Protein AF-A0A2E2TUM2-F1 (afdb_monomer)

Radius of gyration: 19.86 Å; Cα contacts (8 Å, |Δi|>4): 341; chains: 1; bounding box: 44×34×64 Å

pLDDT: mean 86.2, std 12.27, range [40.75, 98.19]

Sequence (201 aa):
MATELEILGREDEGYPVAASLDDIEGALERAMLHLRGVHRIRELAFGIDPGPRPGVAWMGDGVLLGMAQLEHIEGVVDHIRTIEQAIEHKVSKVRIGNGAPLLRDHIINDCIAANFWMEEVNEAKTSKGLLRHNHVVSAVRIAMLRGRRVWEQRSITPTEGQLKEIQRRSRTISNGRKTISAELALAVARGELLIEEALSE

Foldseek 3Di:
DPDPVVCPPVVVVADDFDDDPVQNVLSVLVVQCRVVVNPEFAEKFWFWEQDQFIKIWIDGPLHTSDIDTHNHLVCPQVVVVSNVVSHHYNYYAYFYEPPPVLRRLVSLQVCLVVVHFYFYDYCVVPPPDDDPPDNNVNRSVRRNDGGHTDNDRDDQDDDPVQLVVLQVVLCVVVVNPDGADSVLSVCCSRVVDPSVRSNVD

Structure (mmCIF, N/CA/C/O backbone):
data_AF-A0A2E2TUM2-F1
#
_entry.id   AF-A0A2E2TUM2-F1
#
loop_
_atom_site.group_PDB
_atom_site.id
_atom_site.type_symbol
_atom_site.label_atom_id
_atom_site.label_alt_id
_atom_site.label_comp_id
_atom_site.label_asym_id
_atom_site.label_entity_id
_atom_site.label_seq_id
_atom_site.pdbx_PDB_ins_code
_atom_site.Cartn_x
_atom_site.Cartn_y
_atom_site.Cartn_z
_atom_site.occupancy
_atom_site.B_iso_or_equiv
_atom_site.auth_seq_id
_atom_site.auth_comp_id
_atom_site.auth_asym_id
_atom_site.auth_atom_id
_atom_site.pdbx_PDB_model_num
ATOM 1 N N . MET A 1 1 ? 2.642 -11.286 -24.787 1.00 53.06 1 MET A N 1
ATOM 2 C CA . MET A 1 1 ? 3.690 -10.975 -25.786 1.00 53.06 1 MET A CA 1
ATOM 3 C C . MET A 1 1 ? 2.999 -10.871 -27.130 1.00 53.06 1 MET A C 1
ATOM 5 O O . MET A 1 1 ? 2.206 -11.758 -27.417 1.00 53.06 1 MET A O 1
ATOM 9 N N . ALA A 1 2 ? 3.225 -9.797 -27.891 1.00 57.16 2 ALA A N 1
ATOM 10 C CA . ALA A 1 2 ? 2.749 -9.731 -29.270 1.00 57.16 2 ALA A CA 1
ATOM 11 C C . ALA A 1 2 ? 3.413 -10.880 -30.033 1.00 57.16 2 ALA A C 1
ATOM 13 O O . ALA A 1 2 ? 4.568 -11.223 -29.758 1.00 57.16 2 ALA A O 1
ATOM 14 N N . THR A 1 3 ? 2.653 -11.548 -30.887 1.00 57.31 3 THR A N 1
ATOM 15 C CA . THR A 1 3 ? 3.173 -12.707 -31.607 1.00 57.31 3 THR A CA 1
ATOM 16 C C . THR A 1 3 ? 4.217 -12.248 -32.619 1.00 57.31 3 THR A C 1
ATOM 18 O O . THR A 1 3 ? 4.122 -11.162 -33.181 1.00 57.31 3 THR A O 1
ATOM 21 N N . GLU A 1 4 ? 5.235 -13.072 -32.860 1.00 56.09 4 GLU A N 1
ATOM 22 C CA . GLU A 1 4 ? 6.328 -12.763 -33.797 1.00 56.09 4 GLU A CA 1
ATOM 23 C C . GLU A 1 4 ? 5.795 -12.437 -35.212 1.00 56.09 4 GLU A C 1
ATOM 25 O O . GLU A 1 4 ? 6.352 -11.613 -35.931 1.00 56.09 4 GLU A O 1
ATOM 30 N N . LEU A 1 5 ? 4.635 -13.010 -35.554 1.00 65.50 5 LEU A N 1
ATOM 31 C CA . LEU A 1 5 ? 3.852 -12.730 -36.759 1.00 65.50 5 LEU A CA 1
ATOM 32 C C . LEU A 1 5 ? 3.289 -11.302 -36.835 1.00 65.50 5 LEU A C 1
ATOM 34 O O . LEU A 1 5 ? 3.179 -10.764 -37.930 1.00 65.50 5 LEU A O 1
ATOM 38 N N . GLU A 1 6 ? 2.918 -10.689 -35.710 1.00 68.44 6 GLU A N 1
ATOM 39 C CA . GLU A 1 6 ? 2.320 -9.342 -35.673 1.00 68.44 6 GLU A CA 1
ATOM 40 C C . GLU A 1 6 ? 3.358 -8.222 -35.831 1.00 68.44 6 GLU A C 1
ATOM 42 O O . GLU A 1 6 ? 2.997 -7.084 -36.131 1.00 68.44 6 GLU A O 1
ATOM 47 N N . ILE A 1 7 ? 4.638 -8.540 -35.622 1.00 73.25 7 ILE A N 1
ATOM 48 C CA . ILE A 1 7 ? 5.752 -7.580 -35.605 1.00 73.25 7 ILE A CA 1
ATOM 49 C C . ILE A 1 7 ? 6.572 -7.654 -36.904 1.00 73.25 7 ILE A C 1
ATOM 51 O O . ILE A 1 7 ? 7.260 -6.699 -37.264 1.00 73.25 7 ILE A O 1
ATOM 55 N N . LEU A 1 8 ? 6.483 -8.775 -37.623 1.00 71.31 8 LEU A N 1
ATOM 56 C CA . LEU A 1 8 ? 7.285 -9.054 -38.811 1.00 71.31 8 LEU A CA 1
ATOM 57 C C . LEU A 1 8 ? 7.122 -7.963 -39.887 1.00 71.31 8 LEU A C 1
ATOM 59 O O . LEU A 1 8 ? 6.006 -7.682 -40.330 1.00 71.31 8 LEU A O 1
ATOM 63 N N . GLY A 1 9 ? 8.232 -7.358 -40.324 1.00 76.50 9 GLY A N 1
ATOM 64 C CA . GLY A 1 9 ? 8.233 -6.301 -41.344 1.00 76.50 9 GLY A CA 1
ATOM 65 C C . GLY A 1 9 ? 7.796 -4.916 -40.851 1.00 76.50 9 GLY A C 1
ATOM 66 O O . GLY A 1 9 ? 7.619 -4.010 -41.665 1.00 76.50 9 GLY A O 1
ATOM 67 N N . ARG A 1 10 ? 7.623 -4.744 -39.536 1.00 76.50 10 ARG A N 1
ATOM 68 C CA . ARG A 1 10 ? 7.386 -3.453 -38.867 1.00 76.50 10 ARG A CA 1
ATOM 69 C C . ARG A 1 10 ? 8.500 -3.107 -37.883 1.00 76.50 10 ARG A C 1
ATOM 71 O O . ARG A 1 10 ? 8.287 -2.320 -36.963 1.00 76.50 10 ARG A O 1
ATOM 78 N N . GLU A 1 11 ? 9.686 -3.693 -38.057 1.00 73.88 11 GLU A N 1
ATOM 79 C CA . GLU A 1 11 ? 10.805 -3.507 -37.123 1.00 73.88 11 GLU A CA 1
ATOM 80 C C . GLU A 1 11 ? 11.233 -2.032 -37.007 1.00 73.88 11 GLU A C 1
ATOM 82 O O . GLU A 1 11 ? 11.684 -1.596 -35.947 1.00 73.88 11 GLU A O 1
ATOM 87 N N . ASP A 1 12 ? 11.023 -1.252 -38.069 1.00 75.38 12 ASP A N 1
ATOM 88 C CA . ASP A 1 12 ? 11.386 0.165 -38.149 1.00 75.38 12 ASP A CA 1
ATOM 89 C C . ASP A 1 12 ? 10.313 1.112 -37.570 1.00 75.38 12 ASP A C 1
ATOM 91 O O . ASP A 1 12 ? 10.563 2.308 -37.413 1.00 75.38 12 ASP A O 1
ATOM 95 N N . GLU A 1 13 ? 9.111 0.611 -37.248 1.00 78.69 13 GLU A N 1
ATOM 96 C CA . GLU A 1 13 ? 7.989 1.432 -36.757 1.00 78.69 13 GLU A CA 1
ATOM 97 C C . GLU A 1 13 ? 8.078 1.737 -35.250 1.00 78.69 13 GLU A C 1
ATOM 99 O O . GLU A 1 13 ? 7.386 2.627 -34.749 1.00 78.69 13 GLU A O 1
ATOM 104 N N . GLY A 1 14 ? 8.945 1.030 -34.519 1.00 72.62 14 GLY A N 1
ATOM 105 C CA . GLY A 1 14 ? 9.180 1.231 -33.091 1.00 72.62 14 GLY A CA 1
ATOM 106 C C . GLY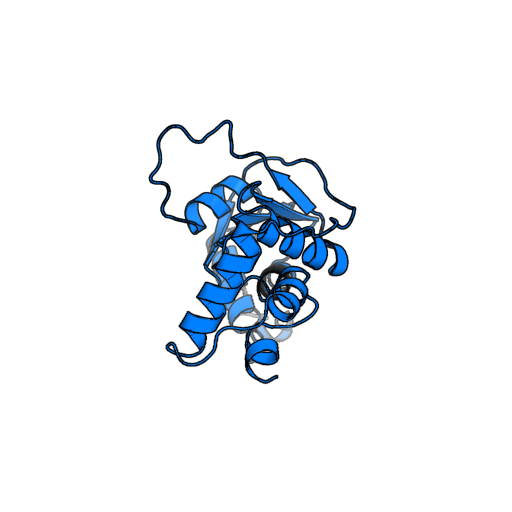 A 1 14 ? 9.136 -0.068 -32.293 1.00 72.62 14 GLY A C 1
ATOM 107 O O . GLY A 1 14 ? 9.345 -1.155 -32.822 1.00 72.62 14 GLY A O 1
ATOM 108 N N . TYR A 1 15 ? 8.886 0.039 -30.984 1.00 75.00 15 TYR A N 1
ATOM 109 C CA . TYR A 1 15 ? 8.814 -1.136 -30.120 1.00 75.00 15 TYR A CA 1
ATOM 110 C C . TYR A 1 15 ? 7.361 -1.603 -29.939 1.00 75.00 15 TYR A C 1
ATOM 112 O O . TYR A 1 15 ? 6.534 -0.824 -29.456 1.00 75.00 15 TYR A O 1
ATOM 120 N N . PRO A 1 16 ? 7.030 -2.860 -30.275 1.00 77.00 16 PRO A N 1
ATOM 121 C CA . PRO A 1 16 ? 5.672 -3.372 -30.165 1.00 77.00 16 PRO A CA 1
ATOM 122 C C . PRO A 1 16 ? 5.271 -3.588 -28.704 1.00 77.00 16 PRO A C 1
ATOM 124 O O . PRO A 1 16 ? 5.989 -4.208 -27.918 1.00 77.00 16 PRO A O 1
ATOM 127 N N . VAL A 1 17 ? 4.077 -3.121 -28.348 1.00 81.88 17 VAL A N 1
ATOM 128 C CA . VAL A 1 17 ? 3.505 -3.288 -27.010 1.00 81.88 17 VAL A CA 1
ATOM 129 C C . VAL A 1 17 ? 2.298 -4.203 -27.112 1.00 81.88 17 VAL A C 1
ATOM 131 O O . VAL A 1 17 ? 1.286 -3.854 -27.713 1.00 81.88 17 VAL A O 1
ATOM 134 N N . ALA A 1 18 ? 2.405 -5.392 -26.520 1.00 78.19 18 ALA A N 1
ATOM 135 C CA . ALA A 1 18 ? 1.282 -6.317 -26.441 1.00 78.19 18 ALA A CA 1
ATOM 136 C C . ALA A 1 18 ? 0.159 -5.704 -25.594 1.00 78.19 18 ALA A C 1
ATOM 138 O O . ALA A 1 18 ? 0.427 -5.236 -24.484 1.00 78.19 18 ALA A O 1
ATOM 139 N N . ALA A 1 19 ? -1.075 -5.756 -26.086 1.00 82.25 19 ALA A N 1
ATOM 140 C CA . ALA A 1 19 ? -2.256 -5.279 -25.379 1.00 82.25 19 ALA A CA 1
ATOM 141 C C . ALA A 1 19 ? -3.423 -6.251 -25.579 1.00 82.25 19 ALA A C 1
ATOM 143 O O . ALA A 1 19 ? -3.547 -6.879 -26.629 1.00 82.25 19 ALA A O 1
ATOM 144 N N . SER A 1 20 ? -4.284 -6.357 -24.573 1.00 82.00 20 SER A N 1
ATOM 145 C CA . SER A 1 20 ? -5.570 -7.052 -24.660 1.00 82.00 20 SER A CA 1
ATOM 146 C C . SER A 1 20 ? -6.627 -6.224 -23.933 1.00 82.00 20 SER A C 1
ATOM 148 O O . SER A 1 20 ? -6.270 -5.328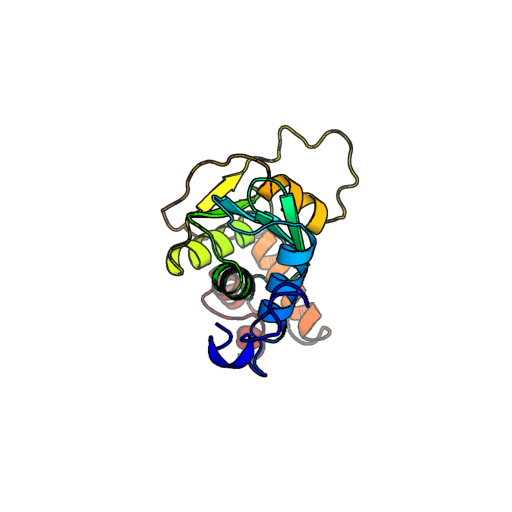 -23.167 1.00 82.00 20 SER A O 1
ATOM 150 N N . LEU A 1 21 ? -7.913 -6.505 -24.162 1.00 83.94 21 LEU A N 1
ATOM 151 C CA . LEU A 1 21 ? -8.996 -5.791 -23.471 1.00 83.94 21 LEU A CA 1
ATOM 152 C C . LEU A 1 21 ? -8.918 -5.943 -21.944 1.00 83.94 21 LEU A C 1
ATOM 154 O O . LEU A 1 21 ? -9.306 -5.023 -21.232 1.00 83.94 21 LEU A O 1
ATOM 158 N N . ASP A 1 22 ? -8.351 -7.049 -21.463 1.00 81.44 22 ASP A N 1
ATOM 159 C CA . ASP A 1 22 ? -8.218 -7.353 -20.036 1.00 81.44 22 ASP A CA 1
ATOM 160 C C . ASP A 1 22 ? -6.902 -6.824 -19.420 1.00 81.44 22 ASP A C 1
ATOM 162 O O . ASP A 1 22 ? -6.702 -6.935 -18.216 1.00 81.44 22 ASP A O 1
ATOM 166 N N . ASP A 1 23 ? -5.996 -6.244 -20.221 1.00 79.88 23 ASP A N 1
ATOM 167 C CA . ASP A 1 23 ? -4.661 -5.777 -19.792 1.00 79.88 23 ASP A CA 1
ATOM 168 C C . ASP A 1 23 ? -4.313 -4.406 -20.401 1.00 79.88 23 ASP A C 1
ATOM 170 O O . ASP A 1 23 ? -3.220 -4.168 -20.925 1.00 79.88 23 ASP A O 1
ATOM 174 N N . ILE A 1 24 ? -5.285 -3.494 -20.405 1.00 85.81 24 ILE A N 1
ATOM 175 C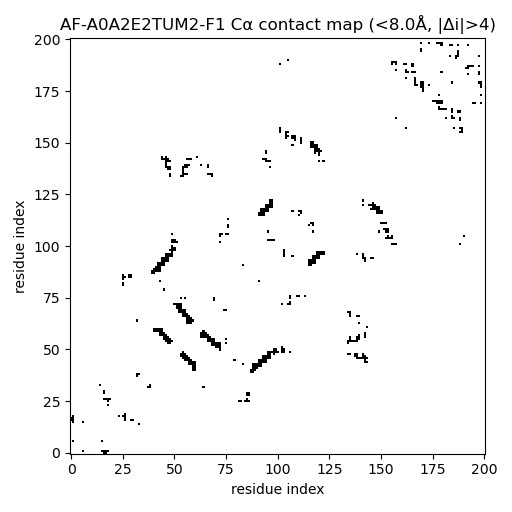 CA . ILE A 1 24 ? -5.093 -2.147 -20.956 1.00 85.81 24 ILE A CA 1
ATOM 176 C C . ILE A 1 24 ? -4.102 -1.349 -20.096 1.00 85.81 24 ILE A C 1
ATOM 178 O O . ILE A 1 24 ? -3.195 -0.717 -20.639 1.00 85.81 24 ILE A O 1
ATOM 182 N N . GLU A 1 25 ? -4.243 -1.395 -18.767 1.00 79.56 25 GLU A N 1
ATOM 183 C CA . GLU A 1 25 ? -3.352 -0.676 -17.844 1.00 79.56 25 GLU A CA 1
ATOM 184 C C . GLU A 1 25 ? -1.909 -1.174 -17.951 1.00 79.56 25 GLU A C 1
ATOM 186 O O . GLU A 1 25 ? -0.999 -0.370 -18.161 1.00 79.56 25 GLU A O 1
ATOM 191 N N . GLY A 1 26 ? -1.691 -2.493 -17.931 1.00 77.25 26 GLY A N 1
ATOM 192 C CA . GLY A 1 26 ? -0.349 -3.048 -18.072 1.00 77.25 26 GLY A CA 1
ATOM 193 C C . GLY A 1 26 ? 0.271 -2.759 -19.440 1.00 77.25 26 GLY A C 1
ATOM 194 O O . GLY A 1 26 ? 1.477 -2.514 -19.534 1.00 77.25 26 GLY A O 1
ATOM 195 N N . ALA A 1 27 ? -0.528 -2.716 -20.510 1.00 82.12 27 ALA A N 1
ATOM 196 C CA . ALA A 1 27 ? -0.047 -2.311 -21.829 1.00 82.12 27 ALA A CA 1
ATOM 197 C C . ALA A 1 27 ? 0.413 -0.846 -21.861 1.00 82.12 27 ALA A C 1
ATOM 199 O O . ALA A 1 27 ? 1.494 -0.560 -22.381 1.00 82.12 27 ALA A O 1
ATOM 200 N N . LEU A 1 28 ? -0.355 0.077 -21.277 1.00 84.38 28 LEU A N 1
ATOM 201 C CA . LEU A 1 28 ? 0.042 1.486 -21.157 1.00 84.38 28 LEU A CA 1
ATOM 202 C C . LEU A 1 28 ? 1.358 1.633 -20.386 1.00 84.38 28 LEU A C 1
ATOM 204 O O . LEU A 1 28 ? 2.256 2.361 -20.813 1.00 84.38 28 LEU A O 1
ATOM 208 N N . GLU A 1 29 ? 1.491 0.895 -19.288 1.00 79.12 29 GLU A N 1
ATOM 209 C CA . GLU A 1 29 ? 2.681 0.896 -18.444 1.00 79.12 29 GLU A CA 1
ATOM 210 C C . GLU A 1 29 ? 3.928 0.445 -19.220 1.00 79.12 29 GLU A C 1
ATOM 212 O O . GLU A 1 29 ? 4.963 1.121 -19.209 1.00 79.12 29 GLU A O 1
ATOM 217 N N . ARG A 1 30 ? 3.811 -0.649 -19.985 1.00 78.94 30 ARG A N 1
ATOM 218 C CA . ARG A 1 30 ? 4.876 -1.132 -20.876 1.00 78.94 30 ARG A CA 1
ATOM 219 C C . ARG A 1 30 ? 5.236 -0.088 -21.931 1.00 78.94 30 ARG A C 1
ATOM 221 O O . ARG A 1 30 ? 6.408 0.246 -22.067 1.00 78.94 30 ARG A O 1
ATOM 228 N N . ALA A 1 31 ? 4.255 0.505 -22.612 1.00 82.50 31 ALA A N 1
ATOM 229 C CA . ALA A 1 31 ? 4.514 1.548 -23.609 1.00 82.50 31 ALA A CA 1
ATOM 230 C C . ALA A 1 31 ? 5.293 2.742 -23.028 1.00 82.50 31 ALA A C 1
ATOM 232 O O . ALA A 1 31 ? 6.245 3.234 -23.642 1.00 82.50 31 ALA A O 1
ATOM 233 N N . MET A 1 32 ? 4.935 3.186 -21.820 1.00 82.31 32 MET A N 1
ATOM 234 C CA . MET A 1 32 ? 5.642 4.265 -21.128 1.00 82.31 32 MET A CA 1
ATOM 235 C C . MET A 1 32 ? 7.092 3.900 -20.786 1.00 82.31 32 MET A C 1
ATOM 237 O O . MET A 1 32 ? 7.971 4.762 -20.873 1.00 82.31 32 MET A O 1
ATOM 241 N N . LEU A 1 33 ? 7.365 2.647 -20.413 1.00 75.06 33 LEU A N 1
ATOM 242 C CA . LEU A 1 33 ? 8.724 2.163 -20.146 1.00 75.06 33 LEU A CA 1
ATOM 243 C C . LEU A 1 33 ? 9.595 2.173 -21.400 1.00 75.06 33 LEU A C 1
ATOM 245 O O . LEU A 1 33 ? 10.733 2.652 -21.354 1.00 75.06 33 LEU A O 1
ATOM 249 N N . HIS A 1 34 ? 9.042 1.726 -22.529 1.00 75.19 34 HIS A N 1
ATOM 250 C CA . HIS A 1 34 ? 9.732 1.739 -23.818 1.00 75.19 34 HIS A CA 1
ATOM 251 C C . HIS A 1 34 ? 10.121 3.141 -24.258 1.00 75.19 34 HIS A C 1
ATOM 253 O O . HIS A 1 34 ? 11.273 3.358 -24.631 1.00 75.19 34 HIS A O 1
ATOM 259 N N . LEU A 1 35 ? 9.214 4.111 -24.125 1.00 78.44 35 LEU A N 1
ATOM 260 C CA . LEU A 1 35 ? 9.507 5.518 -24.418 1.00 78.44 35 LEU A CA 1
ATOM 261 C C . LEU A 1 35 ? 10.626 6.095 -23.538 1.00 78.44 35 LEU A C 1
ATOM 263 O O . LEU A 1 35 ? 11.318 7.024 -23.948 1.00 78.44 35 LEU A O 1
ATOM 267 N N . ARG A 1 36 ? 10.826 5.547 -22.335 1.00 73.38 36 ARG A N 1
ATOM 268 C CA . ARG A 1 36 ? 11.891 5.951 -21.405 1.00 73.38 36 ARG A CA 1
ATOM 269 C C . ARG A 1 36 ? 13.209 5.193 -21.621 1.00 73.38 36 ARG A C 1
ATOM 271 O O . ARG A 1 36 ? 14.152 5.423 -20.868 1.00 73.38 36 ARG A O 1
ATOM 278 N N . GLY A 1 37 ? 13.292 4.302 -22.615 1.00 68.62 37 GLY A N 1
ATOM 279 C CA . GLY A 1 37 ? 14.477 3.472 -22.876 1.00 68.62 37 GLY A CA 1
ATOM 280 C C . GLY A 1 37 ? 14.727 2.400 -21.807 1.00 68.62 37 GLY A C 1
ATOM 281 O O . GLY A 1 37 ? 15.840 1.887 -21.674 1.00 68.62 37 GLY A O 1
ATOM 282 N N . VAL A 1 38 ? 13.710 2.077 -21.005 1.00 68.38 38 VAL A N 1
ATOM 283 C CA . VAL A 1 38 ? 13.805 1.085 -19.932 1.00 68.38 38 VAL A CA 1
ATOM 284 C C . VAL A 1 38 ? 13.403 -0.269 -20.502 1.00 68.38 38 VAL A C 1
ATOM 286 O O . VAL A 1 38 ? 12.225 -0.596 -20.592 1.00 68.38 38 VAL A O 1
ATOM 289 N N . HIS A 1 39 ? 14.394 -1.053 -20.926 1.00 66.44 39 HIS A N 1
ATOM 290 C CA . HIS A 1 39 ? 14.146 -2.323 -21.620 1.00 66.44 39 HIS A CA 1
ATOM 291 C C . HIS A 1 39 ? 14.220 -3.553 -20.711 1.00 66.44 39 HIS A C 1
ATOM 293 O O . HIS A 1 39 ? 13.623 -4.575 -21.026 1.00 66.44 39 HIS A O 1
ATOM 299 N N . ARG A 1 40 ? 14.956 -3.476 -19.594 1.00 73.69 40 ARG A N 1
ATOM 300 C CA . ARG A 1 40 ? 15.001 -4.513 -18.553 1.00 73.69 40 ARG A CA 1
ATOM 301 C C . ARG A 1 40 ? 15.261 -3.872 -17.204 1.00 73.69 40 ARG A C 1
ATOM 303 O O . ARG A 1 40 ? 16.308 -3.256 -17.024 1.00 73.69 40 ARG A O 1
ATOM 310 N N . ILE A 1 41 ? 14.348 -4.075 -16.263 1.00 84.88 41 ILE A N 1
ATOM 311 C CA . ILE A 1 41 ? 14.511 -3.596 -14.893 1.00 84.88 41 ILE A CA 1
ATOM 312 C C . ILE A 1 41 ? 15.212 -4.677 -14.073 1.00 84.88 41 ILE A C 1
ATOM 314 O O . ILE A 1 41 ? 14.804 -5.840 -14.049 1.00 84.88 41 ILE A O 1
ATOM 318 N N . ARG A 1 42 ? 16.297 -4.330 -13.383 1.00 89.25 42 ARG A N 1
ATOM 319 C CA . ARG A 1 42 ? 16.919 -5.258 -12.434 1.00 89.25 42 ARG A CA 1
ATOM 320 C C . ARG A 1 42 ? 16.132 -5.272 -11.129 1.00 89.25 42 ARG A C 1
ATOM 322 O O . ARG A 1 42 ? 15.755 -6.353 -10.692 1.00 89.25 42 ARG A O 1
ATOM 329 N N . GLU A 1 43 ? 15.889 -4.115 -10.521 1.00 93.12 43 GLU A N 1
ATOM 330 C CA . GLU A 1 43 ? 15.092 -3.978 -9.295 1.00 93.12 43 GLU A CA 1
ATOM 331 C C . GLU A 1 43 ? 13.848 -3.118 -9.544 1.00 93.12 43 GLU A C 1
ATOM 333 O O . GLU A 1 43 ? 13.967 -1.928 -9.839 1.00 93.12 43 GLU A O 1
ATOM 338 N N . LEU A 1 44 ? 12.669 -3.723 -9.382 1.00 95.50 44 LEU A N 1
ATOM 339 C CA . LEU A 1 44 ? 11.394 -3.023 -9.262 1.00 95.50 44 LEU A CA 1
ATOM 340 C C . LEU A 1 44 ? 11.119 -2.785 -7.773 1.00 95.50 44 LEU A C 1
ATOM 342 O O . LEU A 1 44 ? 11.083 -3.722 -6.978 1.00 95.50 44 LEU A O 1
ATOM 346 N N . ALA A 1 45 ? 10.979 -1.531 -7.368 1.00 96.50 45 ALA A N 1
ATOM 347 C CA . ALA A 1 45 ? 10.755 -1.161 -5.978 1.00 96.50 45 ALA A CA 1
ATOM 348 C C . ALA A 1 45 ? 9.446 -0.396 -5.829 1.00 96.50 45 ALA A C 1
ATOM 350 O O . ALA A 1 45 ? 9.229 0.596 -6.518 1.00 96.50 45 ALA A O 1
ATOM 351 N N . PHE A 1 46 ? 8.623 -0.821 -4.880 1.00 98.00 46 PHE A N 1
ATOM 352 C CA . PHE A 1 46 ? 7.397 -0.151 -4.475 1.00 98.00 46 PHE A CA 1
ATOM 353 C C . PHE A 1 46 ? 7.612 0.577 -3.150 1.00 98.00 46 PHE A C 1
ATOM 355 O O . PHE A 1 46 ? 8.300 0.069 -2.265 1.00 98.00 46 PHE A O 1
ATOM 362 N N . GLY A 1 47 ? 7.013 1.750 -2.994 1.00 97.12 47 GLY A N 1
ATOM 363 C CA . GLY A 1 47 ? 6.940 2.492 -1.741 1.00 97.12 47 GLY A CA 1
ATOM 364 C C . GLY A 1 47 ? 5.493 2.748 -1.357 1.00 97.12 47 GLY A C 1
ATOM 365 O O . GLY A 1 47 ? 4.704 3.159 -2.202 1.00 97.12 47 GLY A O 1
ATOM 366 N N . ILE A 1 48 ? 5.163 2.511 -0.090 1.00 97.06 48 ILE A N 1
ATOM 367 C CA . ILE A 1 48 ? 3.817 2.637 0.470 1.00 97.06 48 ILE A CA 1
ATOM 368 C C . ILE A 1 48 ? 3.855 3.627 1.634 1.00 97.06 48 ILE A C 1
ATOM 370 O O . ILE A 1 48 ? 4.542 3.373 2.626 1.00 97.06 48 ILE A O 1
ATOM 374 N N . ASP A 1 49 ? 3.092 4.716 1.538 1.00 94.69 49 ASP A N 1
ATOM 375 C CA . ASP A 1 49 ? 2.782 5.598 2.671 1.00 94.69 49 ASP A CA 1
ATOM 376 C C . ASP A 1 49 ? 1.528 5.069 3.392 1.00 94.69 49 ASP A C 1
ATOM 378 O O . ASP A 1 49 ? 0.424 5.172 2.836 1.00 94.69 49 ASP A O 1
ATOM 382 N N . PRO A 1 50 ? 1.665 4.458 4.587 1.00 90.75 50 PRO A N 1
ATOM 383 C CA . PRO A 1 50 ? 0.536 3.867 5.288 1.00 90.75 50 PRO A CA 1
ATOM 384 C C . PRO A 1 50 ? -0.390 4.966 5.815 1.00 90.75 50 PRO A C 1
ATOM 386 O O . PRO A 1 50 ? -0.028 5.793 6.655 1.00 90.75 50 PRO A O 1
ATOM 389 N N . GLY A 1 51 ? -1.630 4.952 5.345 1.00 89.12 51 GLY A N 1
ATOM 390 C CA . GLY A 1 51 ? -2.653 5.906 5.739 1.00 89.12 51 GLY A CA 1
ATOM 391 C C . GLY A 1 51 ? -4.043 5.420 5.342 1.00 89.12 51 GLY A C 1
ATOM 392 O O . GLY A 1 51 ? -4.167 4.399 4.671 1.00 89.12 51 GLY A O 1
ATOM 393 N N . PRO A 1 52 ? -5.108 6.138 5.736 1.00 86.25 52 PRO A N 1
ATOM 394 C CA . PRO A 1 52 ? -6.478 5.724 5.436 1.00 86.25 52 PRO A CA 1
ATOM 395 C C . PRO A 1 52 ? -6.785 5.668 3.934 1.00 86.25 52 PRO A C 1
ATOM 397 O O . PRO A 1 52 ? -7.738 4.995 3.560 1.00 86.25 52 PRO A O 1
ATOM 400 N N . ARG A 1 53 ? -5.993 6.401 3.135 1.00 90.62 53 ARG A N 1
ATOM 401 C CA . ARG A 1 53 ? -5.911 6.387 1.671 1.00 90.62 53 ARG A CA 1
ATOM 402 C C . ARG A 1 53 ? -4.440 6.232 1.270 1.00 90.62 53 ARG A C 1
ATOM 404 O O . ARG A 1 53 ? -3.752 7.258 1.172 1.00 90.62 53 ARG A O 1
ATOM 411 N N . PRO A 1 54 ? -3.927 4.995 1.173 1.00 93.75 54 PRO A N 1
ATOM 412 C CA . PRO A 1 54 ? -2.504 4.744 0.974 1.00 93.75 54 PRO A CA 1
ATOM 413 C C . PRO A 1 54 ? -1.957 5.408 -0.286 1.00 93.75 54 PRO A C 1
ATOM 415 O O . PRO A 1 54 ? -2.568 5.346 -1.353 1.00 93.75 54 PRO A O 1
ATOM 418 N N . GLY A 1 55 ? -0.784 6.026 -0.168 1.00 94.81 55 GLY A N 1
ATOM 419 C CA . GLY A 1 55 ? 0.009 6.416 -1.331 1.00 94.81 55 GLY A CA 1
ATOM 420 C C . GLY A 1 55 ? 0.884 5.247 -1.765 1.00 94.81 55 GLY A C 1
ATOM 421 O O . GLY A 1 55 ? 1.554 4.656 -0.920 1.00 94.81 55 GLY A O 1
ATOM 422 N N . VAL A 1 56 ? 0.914 4.939 -3.060 1.00 96.62 56 VAL A N 1
ATOM 423 C CA . VAL A 1 56 ? 1.780 3.908 -3.648 1.00 96.62 56 VAL A CA 1
ATOM 424 C C . VAL A 1 56 ? 2.618 4.536 -4.759 1.00 96.62 56 VAL A C 1
ATOM 426 O O . VAL A 1 56 ? 2.117 5.318 -5.561 1.00 96.62 56 VAL A O 1
ATOM 429 N N . ALA A 1 57 ? 3.906 4.215 -4.814 1.00 95.88 57 ALA A N 1
ATOM 430 C CA . ALA A 1 57 ? 4.797 4.607 -5.904 1.00 95.88 57 ALA A CA 1
ATOM 431 C C . ALA A 1 57 ? 5.670 3.425 -6.312 1.00 95.88 57 ALA A C 1
ATOM 433 O O . ALA A 1 57 ? 6.041 2.627 -5.455 1.00 95.88 57 ALA A O 1
ATOM 434 N N . TRP A 1 58 ? 6.026 3.323 -7.592 1.00 95.81 58 TRP A N 1
ATOM 435 C CA . TRP A 1 58 ? 6.880 2.249 -8.100 1.00 95.81 58 TRP A CA 1
ATOM 436 C C . TRP A 1 58 ? 7.996 2.780 -8.986 1.00 95.81 58 TRP A C 1
ATOM 438 O O . TRP A 1 58 ? 7.854 3.762 -9.721 1.00 95.81 58 TRP A O 1
ATOM 448 N N . MET A 1 59 ? 9.147 2.130 -8.875 1.00 92.75 59 MET A N 1
ATOM 449 C CA . MET A 1 59 ? 10.395 2.573 -9.470 1.00 92.75 59 MET A CA 1
ATOM 450 C C . MET A 1 59 ? 11.155 1.400 -10.074 1.00 92.75 59 MET A C 1
ATOM 452 O O . MET A 1 59 ? 11.286 0.362 -9.435 1.00 92.75 59 MET A O 1
ATOM 456 N N . GLY A 1 60 ? 11.721 1.592 -11.262 1.00 90.56 60 GLY A N 1
ATOM 457 C CA . GLY A 1 60 ? 12.621 0.637 -11.904 1.00 90.56 60 GLY A CA 1
ATOM 458 C C . GLY A 1 60 ? 14.046 1.164 -11.856 1.00 90.56 60 GLY A C 1
ATOM 459 O O . GLY A 1 60 ? 14.314 2.240 -12.383 1.00 90.56 60 GLY A O 1
ATOM 460 N N . ASP A 1 61 ? 14.9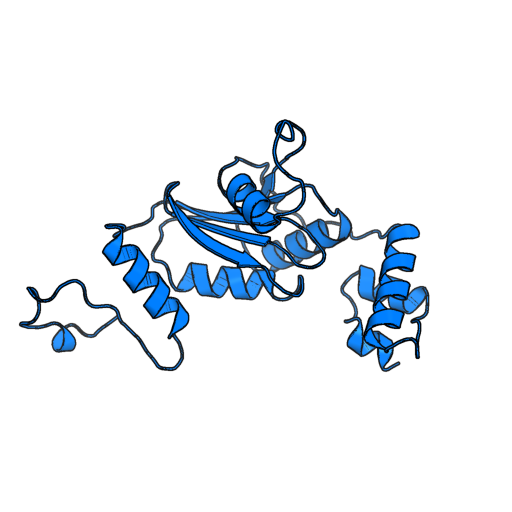52 0.449 -11.187 1.00 86.75 61 ASP A N 1
ATOM 461 C CA . ASP A 1 61 ? 16.378 0.801 -11.076 1.00 86.75 61 ASP A CA 1
ATOM 462 C C . ASP A 1 61 ? 16.649 2.255 -10.634 1.00 86.75 61 ASP A C 1
ATOM 464 O O . ASP A 1 61 ? 17.631 2.884 -11.026 1.00 86.75 61 ASP A O 1
ATOM 468 N N . GLY A 1 62 ? 15.781 2.796 -9.775 1.00 81.88 62 GLY A N 1
ATOM 469 C CA . GLY A 1 62 ? 15.902 4.162 -9.260 1.00 81.88 62 GLY A CA 1
ATOM 470 C C . GLY A 1 62 ? 15.168 5.231 -10.078 1.00 81.88 62 GLY A C 1
ATOM 471 O O . GLY A 1 62 ? 15.144 6.387 -9.660 1.00 81.88 62 GLY A O 1
ATOM 472 N N . VAL A 1 63 ? 14.532 4.871 -11.195 1.00 84.00 63 VAL A N 1
ATOM 473 C CA . VAL A 1 63 ? 13.703 5.774 -12.006 1.00 84.00 63 VAL A CA 1
ATOM 474 C C . VAL A 1 63 ? 12.240 5.642 -11.593 1.00 84.00 63 VAL A C 1
ATOM 476 O O . VAL A 1 63 ? 11.714 4.532 -11.546 1.00 84.00 63 VAL A O 1
ATOM 479 N N . LEU A 1 64 ? 11.571 6.764 -11.308 1.00 85.88 64 LEU A N 1
ATOM 480 C CA . LEU A 1 64 ? 10.141 6.780 -10.992 1.00 85.88 64 LEU A CA 1
ATOM 481 C C . LEU A 1 64 ? 9.321 6.386 -12.222 1.00 85.88 64 LEU A C 1
ATOM 483 O O . LEU A 1 64 ? 9.397 7.043 -13.262 1.00 85.88 64 LEU A O 1
ATOM 487 N N . LEU A 1 65 ? 8.537 5.320 -12.090 1.00 88.31 65 LEU A N 1
ATOM 488 C CA . LEU A 1 65 ? 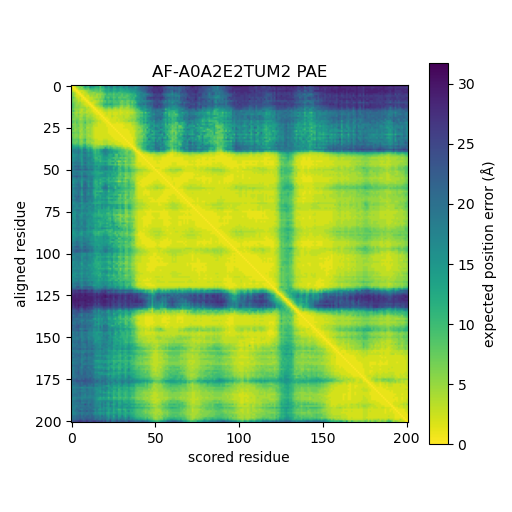7.723 4.792 -13.177 1.00 88.31 65 LEU A CA 1
ATOM 489 C C . LEU A 1 65 ? 6.309 5.352 -13.112 1.00 88.31 65 LEU A C 1
ATOM 491 O O . LEU A 1 65 ? 5.857 5.948 -14.093 1.00 88.31 65 LEU A O 1
ATOM 495 N N . GLY A 1 66 ? 5.704 5.284 -11.931 1.00 87.94 66 GLY A N 1
ATOM 496 C CA . GLY A 1 66 ? 4.383 5.822 -11.665 1.00 87.94 66 GLY A CA 1
ATOM 497 C C . GLY A 1 66 ? 4.089 5.919 -10.174 1.00 87.94 66 GLY A C 1
ATOM 498 O O . GLY A 1 66 ? 4.916 5.584 -9.317 1.00 87.94 66 GLY A O 1
ATOM 499 N N . MET A 1 67 ? 2.919 6.475 -9.882 1.00 93.75 67 MET A N 1
ATOM 500 C CA . MET A 1 67 ? 2.441 6.677 -8.527 1.00 93.75 67 MET A CA 1
ATOM 501 C C . MET A 1 67 ? 0.914 6.797 -8.500 1.00 93.75 67 MET A C 1
ATOM 503 O O . MET A 1 67 ? 0.322 7.339 -9.432 1.00 93.75 67 MET A O 1
ATOM 507 N N . ALA A 1 68 ? 0.292 6.332 -7.422 1.00 92.56 68 ALA A N 1
ATOM 508 C CA . ALA A 1 68 ? -1.151 6.309 -7.236 1.00 92.56 68 ALA A CA 1
ATOM 509 C C . ALA A 1 68 ? -1.527 6.614 -5.779 1.00 92.56 68 ALA A C 1
ATOM 511 O O . ALA A 1 68 ? -0.741 6.413 -4.850 1.00 92.56 68 ALA A O 1
ATOM 512 N N . GLN A 1 69 ? -2.751 7.095 -5.579 1.00 94.19 69 GLN A N 1
ATOM 513 C CA . GLN A 1 69 ? -3.383 7.155 -4.266 1.00 94.19 69 GLN A CA 1
ATOM 514 C C . GLN A 1 69 ? -4.603 6.238 -4.284 1.00 94.19 69 GLN A C 1
ATOM 516 O O . GLN A 1 69 ? -5.475 6.401 -5.131 1.00 94.19 69 GLN A O 1
ATOM 521 N N . LEU A 1 70 ? -4.646 5.286 -3.356 1.00 93.00 70 LEU A N 1
ATOM 522 C CA . LEU A 1 70 ? -5.754 4.347 -3.210 1.00 93.00 70 LEU A CA 1
ATOM 523 C C . LEU A 1 70 ? -6.799 4.895 -2.237 1.00 93.00 70 LEU A C 1
ATOM 525 O O . LEU A 1 70 ? -6.475 5.672 -1.336 1.00 93.00 70 LEU A O 1
ATOM 529 N N . GLU A 1 71 ? -8.047 4.458 -2.388 1.00 89.94 71 GLU A N 1
ATOM 530 C CA . GLU A 1 71 ? -9.134 4.852 -1.482 1.00 89.94 71 GLU A CA 1
ATOM 531 C C . GLU A 1 71 ? -9.109 4.077 -0.155 1.00 89.94 71 GLU A C 1
ATOM 533 O O . GLU A 1 71 ? -9.506 4.615 0.881 1.00 89.94 71 GLU A O 1
ATOM 538 N N . HIS A 1 72 ? -8.599 2.840 -0.167 1.00 88.56 72 HIS A N 1
ATOM 539 C CA . HIS A 1 72 ? -8.577 1.947 0.994 1.00 88.56 72 HIS A CA 1
ATOM 540 C C . HIS A 1 72 ? -7.327 1.044 1.008 1.00 88.56 72 HIS A C 1
ATOM 542 O O . HIS A 1 72 ? -6.578 1.005 0.028 1.00 88.56 72 HIS A O 1
ATOM 548 N N . ILE A 1 73 ? -7.064 0.366 2.132 1.00 91.88 73 ILE A N 1
ATOM 549 C CA . ILE A 1 73 ? -5.843 -0.445 2.325 1.00 91.88 73 ILE A CA 1
ATOM 550 C C . ILE A 1 73 ? -5.922 -1.803 1.621 1.00 91.88 73 ILE A C 1
ATOM 552 O O . ILE A 1 73 ? -4.905 -2.330 1.186 1.00 91.88 73 ILE A O 1
ATOM 556 N N . GLU A 1 74 ? -7.131 -2.319 1.452 1.00 89.44 74 GLU A N 1
ATOM 557 C CA . GLU A 1 74 ? -7.456 -3.637 0.917 1.00 89.44 74 GLU A CA 1
ATOM 558 C C . GLU A 1 74 ? -7.012 -3.761 -0.550 1.00 89.44 74 GLU A C 1
ATOM 560 O O . GLU A 1 74 ? -6.594 -4.823 -0.993 1.00 89.44 74 GLU A O 1
ATOM 565 N N . GLY A 1 75 ? -7.006 -2.649 -1.296 1.00 91.88 75 GLY A N 1
ATOM 566 C CA . GLY A 1 75 ? -6.556 -2.615 -2.691 1.00 91.88 75 GLY A CA 1
ATOM 567 C C . GLY A 1 75 ? -5.036 -2.559 -2.883 1.00 91.88 75 GLY A C 1
ATOM 568 O O . GLY A 1 75 ? -4.570 -2.594 -4.020 1.00 91.88 75 GLY A O 1
ATOM 569 N N . VAL A 1 76 ? -4.238 -2.435 -1.813 1.00 96.44 76 VAL A N 1
ATOM 570 C CA . VAL A 1 76 ? -2.779 -2.239 -1.925 1.00 96.44 76 VAL A CA 1
ATOM 571 C C . VAL A 1 76 ? -2.100 -3.439 -2.583 1.00 96.44 76 VAL A C 1
ATOM 573 O O . VAL A 1 76 ? -1.286 -3.257 -3.491 1.00 96.44 76 VAL A O 1
ATOM 576 N N . VAL A 1 77 ? -2.424 -4.655 -2.139 1.00 97.00 77 VAL A N 1
ATOM 577 C CA . VAL A 1 77 ? -1.789 -5.883 -2.638 1.00 97.00 77 VAL A CA 1
ATOM 578 C C . VAL A 1 77 ? -2.111 -6.106 -4.112 1.00 97.00 77 VAL A C 1
ATOM 580 O O . VAL A 1 77 ? -1.189 -6.305 -4.906 1.00 97.00 77 VAL A O 1
ATOM 583 N N . ASP A 1 78 ? -3.386 -6.004 -4.486 1.00 96.12 78 ASP A N 1
ATOM 584 C CA . ASP A 1 78 ? -3.848 -6.207 -5.862 1.00 96.12 78 ASP A CA 1
ATOM 585 C C . ASP A 1 78 ? -3.252 -5.172 -6.819 1.00 96.12 78 ASP A C 1
ATOM 587 O O . ASP A 1 78 ? -2.785 -5.512 -7.912 1.00 96.12 78 ASP A O 1
ATOM 591 N N . HIS A 1 79 ? -3.179 -3.911 -6.385 1.00 96.38 79 HIS A N 1
ATOM 592 C CA . HIS A 1 79 ? -2.570 -2.846 -7.173 1.00 96.38 79 HIS A CA 1
ATOM 593 C C . HIS A 1 79 ? -1.074 -3.100 -7.416 1.00 96.38 79 HIS A C 1
ATOM 595 O O . HIS A 1 79 ? -0.610 -3.063 -8.556 1.00 96.38 79 HIS A O 1
ATOM 601 N N . ILE A 1 80 ? -0.317 -3.443 -6.364 1.00 97.56 80 ILE A N 1
ATOM 602 C CA . ILE A 1 80 ? 1.105 -3.800 -6.491 1.00 97.56 80 ILE A CA 1
ATOM 603 C C . ILE A 1 80 ? 1.275 -5.025 -7.392 1.00 97.56 80 ILE A C 1
ATOM 605 O O . ILE A 1 80 ? 2.219 -5.080 -8.180 1.00 97.56 80 ILE A O 1
ATOM 609 N N . ARG A 1 81 ? 0.378 -6.013 -7.298 1.00 96.69 81 ARG A N 1
ATOM 610 C CA . ARG A 1 81 ? 0.449 -7.225 -8.117 1.00 96.69 81 ARG A CA 1
ATOM 611 C C . ARG A 1 81 ? 0.238 -6.968 -9.592 1.00 96.69 81 ARG A C 1
ATOM 613 O O . ARG A 1 81 ? 1.019 -7.477 -10.392 1.00 96.69 81 ARG A O 1
ATOM 620 N N . THR A 1 82 ? -0.748 -6.150 -9.922 1.00 94.50 82 THR A N 1
ATOM 621 C CA . THR A 1 82 ? -1.039 -5.751 -11.300 1.00 94.50 82 THR A CA 1
ATOM 622 C C . THR A 1 82 ? 0.194 -5.114 -11.944 1.00 94.50 82 THR A C 1
ATOM 624 O O . THR A 1 82 ? 0.646 -5.551 -13.002 1.00 94.50 82 THR A O 1
ATOM 627 N N . ILE A 1 83 ? 0.823 -4.162 -11.250 1.00 93.62 83 ILE A N 1
ATOM 628 C CA . ILE A 1 83 ? 2.023 -3.471 -11.742 1.00 93.62 83 ILE A CA 1
ATOM 629 C C . ILE A 1 83 ? 3.224 -4.421 -11.827 1.00 93.62 83 ILE A C 1
ATOM 631 O O . ILE A 1 83 ? 3.958 -4.415 -12.815 1.00 93.62 83 ILE A O 1
ATOM 635 N N . GLU A 1 84 ? 3.447 -5.252 -10.803 1.00 94.31 84 GLU A N 1
ATOM 636 C CA . GLU A 1 84 ? 4.575 -6.189 -10.798 1.00 94.31 84 GLU A CA 1
ATOM 637 C C . GLU A 1 84 ? 4.489 -7.194 -11.963 1.00 94.31 84 GLU A C 1
ATOM 639 O O . GLU A 1 84 ? 5.509 -7.522 -12.566 1.00 94.31 84 GLU A O 1
ATOM 644 N N . GLN A 1 85 ? 3.283 -7.647 -12.316 1.00 91.50 85 GLN A N 1
ATOM 645 C CA . GLN A 1 85 ? 3.053 -8.544 -13.453 1.00 91.50 85 GLN A CA 1
ATOM 646 C C . GLN A 1 85 ? 3.176 -7.833 -14.806 1.00 91.50 85 GLN A C 1
ATOM 648 O O . GLN A 1 85 ? 3.626 -8.441 -15.779 1.00 91.50 85 GLN A O 1
ATOM 653 N N . ALA A 1 86 ? 2.797 -6.555 -14.881 1.00 87.00 86 ALA A N 1
ATOM 654 C CA . ALA A 1 86 ? 2.876 -5.772 -16.109 1.00 87.00 86 ALA A CA 1
ATOM 655 C C . ALA A 1 86 ? 4.319 -5.428 -16.515 1.00 87.00 86 ALA A C 1
ATOM 657 O O . ALA A 1 86 ? 4.596 -5.253 -17.706 1.00 87.00 86 ALA A O 1
ATOM 658 N N . ILE A 1 87 ? 5.228 -5.326 -15.542 1.00 86.88 87 ILE A N 1
ATOM 659 C CA . ILE A 1 87 ? 6.594 -4.836 -15.729 1.00 86.88 87 ILE A CA 1
ATOM 660 C C . ILE A 1 87 ? 7.596 -5.993 -15.649 1.00 86.88 87 ILE A C 1
ATOM 662 O O . ILE A 1 87 ? 7.772 -6.598 -14.596 1.00 86.88 87 ILE A O 1
ATOM 666 N N . GLU A 1 88 ? 8.337 -6.268 -16.726 1.00 86.38 88 GLU A N 1
ATOM 667 C CA . GLU A 1 88 ? 9.413 -7.271 -16.696 1.00 86.38 88 GLU A CA 1
ATOM 668 C C . GLU A 1 88 ? 10.580 -6.807 -15.805 1.00 86.38 88 GLU A C 1
ATOM 670 O O . GLU A 1 88 ? 11.188 -5.755 -16.033 1.00 86.38 88 GLU A O 1
ATOM 675 N N . HIS A 1 89 ? 10.923 -7.608 -14.792 1.00 92.56 89 HIS A N 1
ATOM 676 C CA . HIS A 1 89 ? 11.973 -7.287 -13.827 1.00 92.56 89 HIS A CA 1
ATOM 677 C C . HIS A 1 89 ? 12.674 -8.545 -13.282 1.00 92.56 89 HIS A C 1
ATOM 679 O O . HIS A 1 89 ? 12.146 -9.652 -13.369 1.00 92.56 89 HIS A O 1
ATOM 685 N N . LYS A 1 90 ? 13.880 -8.399 -12.706 1.00 93.31 90 LYS A N 1
ATOM 686 C CA . LYS A 1 90 ? 14.601 -9.530 -12.074 1.00 93.31 90 LYS A CA 1
ATOM 687 C C . LYS A 1 90 ? 14.237 -9.754 -10.610 1.00 93.31 90 LYS A C 1
ATOM 689 O O . LYS A 1 90 ? 14.168 -10.897 -10.172 1.00 93.31 90 LYS A O 1
ATOM 694 N N . VAL A 1 91 ? 14.105 -8.678 -9.837 1.00 94.81 91 VAL A N 1
ATOM 695 C CA . VAL A 1 91 ? 13.705 -8.729 -8.424 1.00 94.81 91 VAL A CA 1
ATOM 696 C C . VAL A 1 91 ? 12.726 -7.608 -8.112 1.00 94.81 91 VAL A C 1
ATOM 698 O O . VAL A 1 91 ? 12.859 -6.507 -8.647 1.00 94.81 91 VAL A O 1
ATOM 701 N N . SER A 1 92 ? 11.769 -7.894 -7.235 1.00 96.69 92 SER A N 1
ATOM 702 C CA . SER A 1 92 ? 10.770 -6.943 -6.756 1.00 96.69 92 SER A CA 1
ATOM 703 C C . SER A 1 92 ? 10.876 -6.777 -5.243 1.00 96.69 92 SER A C 1
ATOM 705 O O . SER A 1 92 ? 11.201 -7.730 -4.525 1.00 96.69 92 SER A O 1
ATOM 707 N N . LYS A 1 93 ? 10.663 -5.554 -4.755 1.00 97.06 93 LYS A N 1
ATOM 708 C CA . LYS A 1 93 ? 10.677 -5.213 -3.328 1.00 97.06 93 LYS A CA 1
ATOM 709 C C . LYS A 1 93 ? 9.564 -4.238 -3.010 1.00 97.06 93 LYS A C 1
ATOM 711 O O . LYS A 1 93 ? 9.367 -3.268 -3.733 1.00 97.06 93 LYS A O 1
ATOM 716 N N . VAL A 1 94 ? 8.924 -4.432 -1.870 1.00 98.19 94 VAL A N 1
ATOM 717 C CA . VAL A 1 94 ? 7.886 -3.543 -1.361 1.00 98.19 94 VAL A CA 1
ATOM 718 C C . VAL A 1 94 ? 8.377 -2.897 -0.073 1.00 98.19 94 VAL A C 1
ATOM 720 O O . VAL A 1 94 ? 8.830 -3.568 0.852 1.00 98.19 94 VAL A O 1
ATOM 723 N N . ARG A 1 95 ? 8.332 -1.569 -0.024 1.00 97.56 95 ARG A N 1
ATOM 724 C CA . ARG A 1 95 ? 8.797 -0.761 1.100 1.00 97.56 95 ARG A CA 1
ATOM 725 C C . ARG A 1 95 ? 7.616 -0.033 1.711 1.00 97.56 95 ARG A C 1
ATOM 727 O O . ARG A 1 95 ? 6.845 0.583 0.986 1.00 97.56 95 ARG A O 1
ATOM 734 N N . ILE A 1 96 ? 7.491 -0.063 3.030 1.00 96.75 96 ILE A N 1
ATOM 735 C CA . ILE A 1 96 ? 6.414 0.625 3.746 1.00 96.75 96 ILE A CA 1
ATOM 736 C C . ILE A 1 96 ? 6.977 1.612 4.763 1.00 96.75 96 ILE A C 1
ATOM 738 O O . ILE A 1 96 ? 7.959 1.320 5.449 1.00 96.75 96 ILE A O 1
ATOM 742 N N . GLY A 1 97 ? 6.364 2.791 4.844 1.00 94.88 97 GLY A N 1
ATOM 743 C CA . GLY A 1 97 ? 6.662 3.790 5.865 1.00 94.88 97 GLY A CA 1
ATOM 744 C C . GLY A 1 97 ? 6.330 3.305 7.277 1.00 94.88 97 GLY A C 1
ATOM 745 O O . GLY A 1 97 ? 5.575 2.353 7.470 1.00 94.88 97 GLY A O 1
ATOM 746 N N . ASN A 1 98 ? 6.873 3.971 8.295 1.00 91.06 98 ASN A N 1
ATOM 747 C CA . ASN A 1 98 ? 6.599 3.643 9.700 1.00 91.06 98 ASN A CA 1
ATOM 748 C C . ASN A 1 98 ? 5.464 4.480 10.322 1.00 91.06 98 ASN A C 1
ATOM 750 O O . ASN A 1 98 ? 5.281 4.463 11.543 1.00 91.06 98 ASN A O 1
ATOM 754 N N . GLY A 1 99 ? 4.724 5.225 9.495 1.00 89.00 99 GLY A N 1
ATOM 755 C CA . GLY A 1 99 ? 3.497 5.924 9.874 1.00 89.00 99 GLY A CA 1
ATOM 756 C C . GLY A 1 99 ? 2.319 4.981 10.153 1.00 89.00 99 GLY A C 1
ATOM 757 O O . GLY A 1 99 ? 2.417 3.774 9.964 1.00 89.00 99 GLY A O 1
ATOM 758 N N . ALA A 1 100 ? 1.209 5.553 10.635 1.00 89.56 100 ALA A N 1
ATOM 759 C CA . ALA A 1 100 ? -0.085 4.891 10.869 1.00 89.56 100 ALA A CA 1
ATOM 760 C C . ALA A 1 100 ? 0.000 3.405 11.310 1.00 89.56 100 ALA A C 1
ATOM 762 O O . ALA A 1 100 ? -0.437 2.530 10.563 1.00 89.56 100 ALA A O 1
ATOM 763 N N . PRO A 1 101 ? 0.507 3.101 12.526 1.00 91.94 101 PRO A N 1
ATOM 764 C CA . PRO A 1 101 ? 0.920 1.747 12.917 1.00 91.94 101 PRO A CA 1
ATOM 765 C C . PRO A 1 101 ? -0.114 0.646 12.666 1.00 91.94 101 PRO A C 1
ATOM 767 O O . PRO A 1 101 ? 0.243 -0.408 12.161 1.00 91.94 101 PRO A O 1
ATOM 770 N N . LEU A 1 102 ? -1.394 0.912 12.951 1.00 92.31 102 LEU A N 1
ATOM 771 C CA . LEU A 1 102 ? -2.471 -0.053 12.721 1.00 92.31 102 LEU A CA 1
ATOM 772 C C . LEU A 1 102 ? -2.611 -0.419 11.238 1.00 92.31 102 LEU A C 1
ATOM 774 O O . LEU A 1 102 ? -2.609 -1.592 10.895 1.00 92.31 102 LEU A O 1
ATOM 778 N N . LEU A 1 103 ? -2.699 0.585 10.362 1.00 93.31 103 LEU A N 1
ATOM 779 C CA . LEU A 1 103 ? -2.868 0.377 8.920 1.00 93.31 103 LEU A CA 1
ATOM 780 C C . LEU A 1 103 ? -1.595 -0.186 8.285 1.00 93.31 103 LEU A C 1
ATOM 782 O O . LEU A 1 103 ? -1.666 -1.037 7.408 1.00 93.31 103 LEU A O 1
ATOM 786 N N . ARG A 1 104 ? -0.425 0.258 8.755 1.00 94.94 104 ARG A N 1
ATOM 787 C CA . ARG A 1 104 ? 0.865 -0.303 8.354 1.00 94.94 104 ARG A CA 1
ATOM 788 C C . ARG A 1 104 ? 0.925 -1.800 8.642 1.00 94.94 104 ARG A C 1
ATOM 790 O O . ARG A 1 104 ? 1.347 -2.555 7.776 1.00 94.94 104 ARG A O 1
ATOM 797 N N . ASP A 1 105 ? 0.536 -2.216 9.844 1.00 95.69 105 ASP A N 1
ATOM 798 C CA . ASP A 1 105 ? 0.633 -3.615 10.264 1.00 95.69 105 ASP A CA 1
ATOM 799 C C . ASP A 1 105 ? -0.348 -4.512 9.495 1.00 95.69 105 ASP A C 1
ATOM 801 O O . ASP A 1 105 ? 0.027 -5.626 9.137 1.00 95.69 105 ASP A O 1
ATOM 805 N N . HIS A 1 106 ? -1.532 -3.996 9.141 1.00 94.81 106 HIS A N 1
ATOM 806 C CA . HIS A 1 106 ? -2.440 -4.637 8.178 1.00 94.81 106 HIS A CA 1
ATOM 807 C C . HIS A 1 106 ? -1.784 -4.853 6.819 1.00 94.81 106 HIS A C 1
ATOM 809 O O . HIS A 1 106 ? -1.618 -5.989 6.391 1.00 94.81 106 HIS A O 1
ATOM 815 N N . ILE A 1 107 ? -1.293 -3.777 6.197 1.00 96.19 107 ILE A N 1
ATOM 816 C CA . ILE A 1 107 ? -0.642 -3.856 4.883 1.00 96.19 107 ILE A CA 1
ATOM 817 C C . ILE A 1 107 ? 0.570 -4.802 4.923 1.00 96.19 107 ILE A C 1
ATOM 819 O O . ILE A 1 107 ? 0.811 -5.544 3.976 1.00 96.19 107 ILE A O 1
ATOM 823 N N . ILE A 1 108 ? 1.346 -4.806 6.014 1.00 96.69 108 ILE A N 1
ATOM 824 C CA . ILE A 1 108 ? 2.450 -5.757 6.199 1.00 96.69 108 ILE A CA 1
ATOM 825 C C . ILE A 1 108 ? 1.936 -7.198 6.185 1.00 96.69 108 ILE A C 1
ATOM 827 O O . ILE A 1 108 ? 2.526 -8.031 5.498 1.00 96.69 108 ILE A O 1
ATOM 831 N N . ASN A 1 109 ? 0.872 -7.495 6.930 1.00 96.06 109 ASN A N 1
ATOM 832 C CA . ASN A 1 109 ? 0.308 -8.839 7.007 1.00 96.06 109 ASN A CA 1
ATOM 833 C C . ASN A 1 109 ? -0.215 -9.312 5.647 1.00 96.06 109 ASN A C 1
ATOM 835 O O . ASN A 1 109 ? 0.113 -10.432 5.247 1.00 96.06 109 ASN A O 1
ATOM 839 N N . ASP A 1 110 ? -0.927 -8.448 4.924 1.00 95.44 110 ASP A N 1
ATOM 840 C CA . ASP A 1 110 ? -1.473 -8.744 3.596 1.00 95.44 110 ASP A CA 1
ATOM 841 C C . ASP A 1 110 ? -0.353 -8.981 2.574 1.00 95.44 110 ASP A C 1
ATOM 843 O O . ASP A 1 110 ? -0.345 -9.982 1.856 1.00 95.44 110 ASP A O 1
ATOM 847 N N . CYS A 1 111 ? 0.668 -8.120 2.561 1.00 96.94 111 CYS A N 1
ATOM 848 C CA . CYS A 1 111 ? 1.832 -8.279 1.690 1.00 96.94 111 CYS A CA 1
ATOM 849 C C . CYS A 1 111 ? 2.638 -9.552 2.000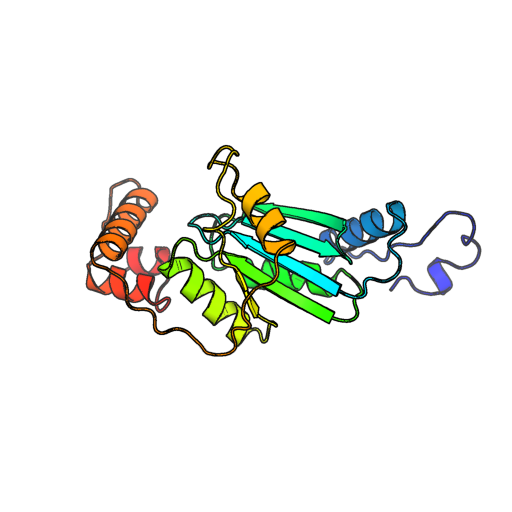 1.00 96.94 111 CYS A C 1
ATOM 851 O O . CYS A 1 111 ? 3.141 -10.199 1.081 1.00 96.94 111 CYS A O 1
ATOM 853 N N . ILE A 1 112 ? 2.782 -9.927 3.278 1.00 96.25 112 ILE A N 1
ATOM 854 C CA . ILE A 1 112 ? 3.449 -11.180 3.669 1.00 96.25 112 ILE A CA 1
ATOM 855 C C . ILE A 1 112 ? 2.624 -12.387 3.219 1.00 96.25 112 ILE A C 1
ATOM 857 O O . ILE A 1 112 ? 3.196 -13.333 2.678 1.00 96.25 112 ILE A O 1
ATOM 861 N N . ALA A 1 113 ? 1.299 -12.353 3.391 1.00 95.75 113 ALA A N 1
ATOM 862 C CA . ALA A 1 113 ? 0.404 -13.406 2.912 1.00 95.75 113 ALA A CA 1
ATOM 863 C C . ALA A 1 113 ? 0.462 -13.558 1.380 1.00 95.75 113 ALA A C 1
ATOM 865 O O . ALA A 1 113 ? 0.434 -14.676 0.870 1.00 95.75 113 ALA A O 1
ATOM 866 N N . ALA A 1 114 ? 0.646 -12.450 0.655 1.00 96.25 114 ALA A N 1
ATOM 867 C CA . ALA A 1 114 ? 0.876 -12.418 -0.791 1.00 96.25 114 ALA A CA 1
ATOM 868 C C . ALA A 1 114 ? 2.329 -12.734 -1.216 1.00 96.25 114 ALA A C 1
ATOM 870 O O . ALA A 1 114 ? 2.660 -12.663 -2.401 1.00 96.25 114 ALA A O 1
ATOM 871 N N . ASN A 1 115 ? 3.200 -13.105 -0.269 1.00 96.38 115 ASN A N 1
ATOM 872 C CA . ASN A 1 115 ? 4.596 -13.486 -0.489 1.00 96.38 115 ASN A CA 1
ATOM 873 C C . ASN A 1 115 ? 5.474 -12.369 -1.099 1.00 96.38 115 ASN A C 1
ATOM 875 O O . ASN A 1 115 ? 6.393 -12.637 -1.879 1.00 96.38 115 ASN A O 1
ATOM 879 N N . PHE A 1 116 ? 5.224 -11.106 -0.739 1.00 97.25 116 PHE A N 1
ATOM 880 C CA . PHE A 1 116 ? 6.068 -9.981 -1.154 1.00 97.25 116 PHE A CA 1
ATOM 881 C C . PHE A 1 116 ? 7.335 -9.863 -0.312 1.00 97.25 116 PHE A C 1
ATOM 883 O O . PHE A 1 116 ? 7.349 -10.076 0.902 1.00 97.25 116 PHE A O 1
ATOM 890 N N . TRP A 1 117 ? 8.422 -9.435 -0.957 1.00 96.75 117 TRP A N 1
ATOM 891 C CA . TRP A 1 117 ? 9.640 -9.062 -0.251 1.00 96.75 117 TRP A CA 1
ATOM 892 C C . TRP A 1 117 ? 9.468 -7.689 0.405 1.00 96.75 117 TRP A C 1
ATOM 894 O O . TRP A 1 117 ? 9.618 -6.658 -0.252 1.00 96.75 117 TRP A O 1
ATOM 904 N N . MET A 1 118 ? 9.181 -7.681 1.706 1.00 96.50 118 MET A N 1
ATOM 905 C CA . MET A 1 118 ? 8.860 -6.467 2.456 1.00 96.50 118 MET A CA 1
ATOM 906 C C . MET A 1 118 ? 10.062 -5.852 3.185 1.00 96.50 118 MET A C 1
ATOM 908 O O . MET A 1 118 ? 10.870 -6.546 3.812 1.00 96.50 118 MET A O 1
ATOM 912 N N . GLU A 1 119 ? 10.133 -4.521 3.181 1.00 97.06 119 GLU A N 1
ATOM 913 C CA . GLU A 1 119 ? 11.030 -3.717 4.012 1.00 97.06 119 GLU A CA 1
ATOM 914 C C . GLU A 1 119 ? 10.261 -2.589 4.726 1.00 97.06 119 GLU A C 1
ATOM 916 O O . GLU A 1 119 ? 9.505 -1.846 4.108 1.00 97.06 119 GLU A O 1
ATOM 921 N N . GLU A 1 120 ? 10.490 -2.401 6.025 1.00 95.88 120 GLU A N 1
ATOM 922 C CA . GLU A 1 120 ? 9.958 -1.263 6.782 1.00 95.88 120 GLU A CA 1
ATOM 923 C C . GLU A 1 120 ? 10.995 -0.133 6.832 1.00 95.88 120 GLU A C 1
ATOM 925 O O . GLU A 1 120 ? 12.132 -0.316 7.290 1.00 95.88 120 GLU A O 1
ATOM 930 N N . VAL A 1 121 ? 10.600 1.047 6.367 1.00 93.19 121 VAL A N 1
ATOM 931 C CA . VAL A 1 121 ? 11.435 2.243 6.251 1.00 93.19 121 VAL A CA 1
ATOM 932 C C . VAL A 1 121 ? 11.143 3.191 7.411 1.00 93.19 121 VAL A C 1
ATOM 934 O O . VAL A 1 121 ? 9.997 3.479 7.737 1.00 93.19 121 VAL A O 1
ATOM 937 N N . ASN A 1 122 ? 12.199 3.714 8.038 1.00 85.31 122 ASN A N 1
ATOM 938 C CA . ASN A 1 122 ? 12.064 4.721 9.088 1.00 85.31 122 ASN A CA 1
ATOM 939 C C . ASN A 1 122 ? 12.198 6.136 8.508 1.00 85.31 122 ASN A C 1
ATOM 941 O O . ASN A 1 122 ? 13.299 6.577 8.170 1.00 85.31 122 ASN A O 1
ATOM 945 N N . GLU A 1 123 ? 11.088 6.867 8.449 1.00 70.75 123 GLU A N 1
ATOM 946 C CA . GLU A 1 123 ? 11.016 8.204 7.847 1.00 70.75 123 GLU A CA 1
ATOM 947 C C . GLU A 1 123 ? 11.471 9.331 8.796 1.00 70.75 123 GLU A C 1
ATOM 949 O O . GLU A 1 123 ? 11.780 10.446 8.354 1.00 70.75 123 GLU A O 1
ATOM 954 N N . ALA A 1 124 ? 11.598 9.041 10.101 1.00 61.72 124 ALA A N 1
ATOM 955 C CA . ALA A 1 124 ? 11.817 10.027 11.166 1.00 61.72 124 ALA A CA 1
ATOM 956 C C . ALA A 1 124 ? 13.100 10.860 11.006 1.00 61.72 124 ALA A C 1
ATOM 958 O O . ALA A 1 124 ? 13.202 11.964 11.537 1.00 61.72 124 ALA A O 1
ATOM 959 N N . LYS A 1 125 ? 14.092 10.364 10.258 1.00 50.00 125 LYS A N 1
ATOM 960 C CA . LYS A 1 125 ? 15.367 11.068 10.047 1.00 50.00 125 LYS A CA 1
ATOM 961 C C . LYS A 1 125 ? 15.336 12.113 8.929 1.00 50.00 125 LYS A C 1
ATOM 963 O O . LYS A 1 125 ? 16.331 12.804 8.736 1.00 50.00 125 LYS A O 1
ATOM 968 N N . THR A 1 126 ? 14.233 12.251 8.191 1.00 47.16 126 THR A N 1
ATOM 969 C CA . THR A 1 126 ? 14.215 13.059 6.957 1.00 47.16 126 THR A CA 1
ATOM 970 C C . THR A 1 126 ? 13.037 14.034 6.849 1.00 47.16 126 THR A C 1
ATOM 972 O O . THR A 1 126 ? 12.799 14.606 5.788 1.00 47.16 126 THR A O 1
ATOM 975 N N . SER A 1 127 ? 12.315 14.304 7.942 1.00 48.41 127 SER A N 1
ATOM 976 C CA . SER A 1 127 ? 11.164 15.224 7.962 1.00 48.41 127 SER A CA 1
ATOM 977 C C . SER A 1 127 ? 11.529 16.720 7.995 1.00 48.41 127 SER A C 1
ATOM 979 O O . SER A 1 127 ? 10.678 17.553 8.313 1.00 48.41 127 SER A O 1
ATOM 981 N N . LYS A 1 128 ? 12.776 17.098 7.684 1.00 40.75 128 LYS A N 1
ATOM 982 C CA . LYS A 1 128 ? 13.145 18.510 7.514 1.00 40.75 128 LYS A CA 1
ATOM 983 C C . LYS A 1 128 ? 12.722 18.980 6.116 1.00 40.75 128 LYS A C 1
ATOM 985 O O . LYS A 1 128 ? 13.465 18.794 5.163 1.00 40.75 128 LYS A O 1
ATOM 990 N N . GLY A 1 129 ? 11.554 19.620 6.016 1.00 46.22 129 GLY A N 1
ATOM 991 C CA . GLY A 1 129 ? 11.363 20.688 5.024 1.00 46.22 129 GLY A CA 1
ATOM 992 C C . GLY A 1 129 ? 10.371 20.501 3.871 1.00 46.22 129 GLY A C 1
ATOM 993 O O . GLY A 1 129 ? 10.417 21.316 2.960 1.00 46.22 129 GLY A O 1
ATOM 994 N N . LEU A 1 130 ? 9.458 19.523 3.876 1.00 45.16 130 LEU A N 1
ATOM 995 C CA . LEU A 1 130 ? 8.393 19.452 2.857 1.00 45.16 130 LEU A CA 1
ATOM 996 C C . LEU A 1 130 ? 7.001 19.334 3.484 1.00 45.16 130 LEU A C 1
ATOM 998 O O . LEU A 1 130 ? 6.826 18.723 4.540 1.00 45.16 130 LEU A O 1
ATOM 1002 N N . LEU A 1 131 ? 6.027 19.967 2.824 1.00 46.91 131 LEU A N 1
ATOM 1003 C CA . LEU A 1 131 ? 4.615 20.013 3.201 1.00 46.91 131 LEU A CA 1
ATOM 1004 C C . LEU A 1 131 ? 4.096 18.593 3.464 1.00 46.91 131 LEU A C 1
ATOM 1006 O O . LEU A 1 131 ? 4.086 17.752 2.570 1.00 46.91 131 LEU A O 1
ATOM 1010 N N . ARG A 1 132 ? 3.643 18.343 4.698 1.00 51.50 132 ARG A N 1
ATOM 1011 C CA . ARG A 1 132 ? 3.151 17.057 5.234 1.00 51.50 132 ARG A CA 1
ATOM 1012 C C . ARG A 1 132 ? 1.882 16.500 4.549 1.00 51.50 132 ARG A C 1
ATOM 1014 O O . ARG A 1 132 ? 1.213 15.654 5.126 1.00 51.50 132 ARG A O 1
ATOM 1021 N N . HIS A 1 133 ? 1.512 16.982 3.362 1.00 51.97 133 HIS A N 1
ATOM 1022 C CA . HIS A 1 133 ? 0.169 16.808 2.795 1.00 51.97 133 HIS A CA 1
ATOM 1023 C C . HIS A 1 133 ? 0.114 16.120 1.428 1.00 51.97 133 HIS A C 1
ATOM 1025 O O . HIS A 1 133 ? -0.951 16.094 0.821 1.00 51.97 133 HIS A O 1
ATOM 1031 N N . ASN A 1 134 ? 1.214 15.544 0.937 1.00 66.56 134 ASN A N 1
ATOM 1032 C CA . ASN A 1 134 ? 1.174 14.762 -0.297 1.00 66.56 134 ASN A CA 1
ATOM 1033 C C . ASN A 1 134 ? 1.640 13.322 -0.047 1.00 66.56 134 ASN A C 1
ATOM 1035 O O . ASN A 1 134 ? 2.833 13.029 -0.117 1.00 66.56 134 ASN A O 1
ATOM 1039 N N . HIS A 1 135 ? 0.677 12.440 0.243 1.00 70.06 135 HIS A N 1
ATOM 1040 C CA . HIS A 1 135 ? 0.890 11.006 0.488 1.00 70.06 135 HIS A CA 1
ATOM 1041 C C . HIS A 1 135 ? 1.697 10.330 -0.618 1.00 70.06 135 HIS A C 1
ATOM 1043 O O . HIS A 1 135 ? 2.538 9.469 -0.369 1.00 70.06 135 HIS A O 1
ATOM 1049 N N . VAL A 1 136 ? 1.498 10.774 -1.856 1.00 75.75 136 VAL A N 1
ATOM 1050 C CA . VAL A 1 136 ? 2.170 10.177 -2.999 1.00 75.75 136 VAL A CA 1
ATOM 1051 C C . VAL A 1 136 ? 3.652 10.572 -3.054 1.00 75.75 136 VAL A C 1
ATOM 1053 O O . VAL A 1 136 ? 4.505 9.758 -3.393 1.00 75.75 136 VAL A O 1
ATOM 1056 N N . VAL A 1 137 ? 4.003 11.783 -2.607 1.00 81.81 137 VAL A N 1
ATOM 1057 C CA . VAL A 1 137 ? 5.411 12.198 -2.456 1.00 81.81 137 VAL A CA 1
ATOM 1058 C C . VAL A 1 137 ? 6.103 11.410 -1.340 1.00 81.81 137 VAL A C 1
ATOM 1060 O O . VAL A 1 137 ? 7.277 11.058 -1.479 1.00 81.81 137 VAL A O 1
ATOM 1063 N N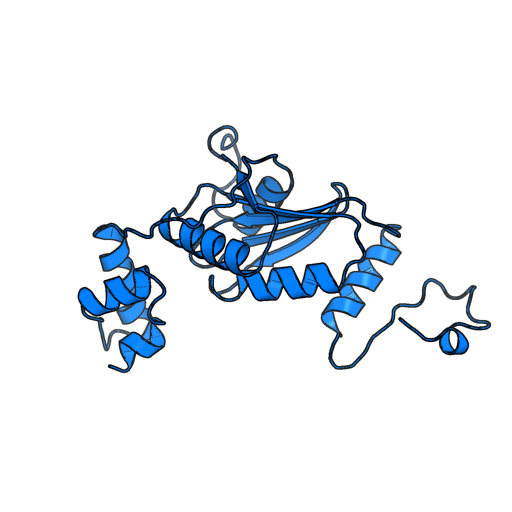 . SER A 1 138 ? 5.397 11.101 -0.249 1.00 86.81 138 SER A N 1
ATOM 1064 C CA . SER A 1 138 ? 5.911 10.206 0.796 1.00 86.81 138 SER A CA 1
ATOM 1065 C C . SER A 1 138 ? 6.184 8.811 0.233 1.00 86.81 138 SER A C 1
ATOM 1067 O O . SER A 1 138 ? 7.286 8.294 0.411 1.00 86.81 138 SER A O 1
ATOM 1069 N N . ALA A 1 139 ? 5.248 8.252 -0.539 1.00 91.94 139 ALA A N 1
ATOM 1070 C CA . ALA A 1 139 ? 5.393 6.946 -1.179 1.00 91.94 139 ALA A CA 1
ATOM 1071 C C . ALA A 1 139 ? 6.633 6.866 -2.088 1.00 91.94 139 ALA A C 1
ATOM 1073 O O . ALA A 1 139 ? 7.421 5.927 -1.971 1.00 91.94 139 ALA A O 1
ATOM 1074 N N . VAL A 1 140 ? 6.886 7.890 -2.916 1.00 90.56 140 VAL A N 1
ATOM 1075 C CA . VAL A 1 140 ? 8.106 7.972 -3.746 1.00 90.56 140 VAL A CA 1
ATOM 1076 C C . VAL A 1 140 ? 9.368 7.929 -2.881 1.00 90.56 140 VAL A C 1
ATOM 1078 O O . VAL A 1 140 ? 10.310 7.196 -3.173 1.00 90.56 140 VAL A O 1
ATOM 1081 N N . ARG A 1 141 ? 9.403 8.680 -1.777 1.00 88.12 141 ARG A N 1
ATOM 1082 C CA . ARG A 1 141 ? 10.568 8.687 -0.878 1.00 88.12 141 ARG A CA 1
ATOM 1083 C C . ARG A 1 141 ? 10.775 7.338 -0.206 1.00 88.12 141 ARG A C 1
ATOM 1085 O O . ARG A 1 141 ? 11.909 6.879 -0.113 1.00 88.12 141 ARG A O 1
ATOM 1092 N N . ILE A 1 142 ? 9.697 6.705 0.242 1.00 92.44 142 ILE A N 1
ATOM 1093 C CA . ILE A 1 142 ? 9.728 5.369 0.841 1.00 92.44 142 ILE A CA 1
ATOM 1094 C C . ILE A 1 142 ? 10.276 4.358 -0.174 1.00 92.44 142 ILE A C 1
ATOM 1096 O O . ILE A 1 142 ? 11.142 3.560 0.182 1.00 92.44 142 ILE A O 1
ATOM 1100 N N . ALA A 1 143 ? 9.878 4.462 -1.448 1.00 93.06 143 ALA A N 1
ATOM 1101 C CA . ALA A 1 143 ? 10.404 3.635 -2.532 1.00 93.06 143 ALA A CA 1
ATOM 1102 C C . ALA A 1 143 ? 11.913 3.834 -2.761 1.00 93.06 143 ALA A C 1
ATOM 1104 O O . ALA A 1 143 ? 12.582 2.897 -3.177 1.00 93.06 143 ALA A O 1
ATOM 1105 N N . MET A 1 144 ? 12.486 5.007 -2.473 1.00 88.31 144 MET A N 1
ATOM 1106 C CA . MET A 1 144 ? 13.921 5.284 -2.667 1.00 88.31 144 MET A CA 1
ATOM 1107 C C . MET A 1 144 ? 14.814 4.840 -1.500 1.00 88.31 144 MET A C 1
ATOM 1109 O O . MET A 1 144 ? 16.022 4.653 -1.671 1.00 88.31 144 MET A O 1
ATOM 1113 N N . LEU A 1 145 ? 14.260 4.738 -0.295 1.00 89.12 145 LEU A N 1
ATOM 1114 C CA . LEU A 1 145 ? 15.028 4.444 0.912 1.00 89.12 145 LEU A CA 1
ATOM 1115 C C . LEU A 1 145 ? 15.260 2.940 1.075 1.00 89.12 145 LEU A C 1
ATOM 1117 O O . LEU A 1 145 ? 14.556 2.118 0.509 1.00 89.12 145 LEU A O 1
ATOM 1121 N N . ARG A 1 146 ? 16.256 2.562 1.882 1.00 87.81 146 ARG A N 1
ATOM 1122 C CA . ARG A 1 146 ? 16.423 1.170 2.323 1.00 87.81 146 ARG A CA 1
ATOM 1123 C C . ARG A 1 146 ? 15.715 0.972 3.654 1.00 87.81 146 ARG A C 1
ATOM 1125 O O . ARG A 1 146 ? 15.892 1.788 4.562 1.00 87.81 146 ARG A O 1
ATOM 1132 N N . GLY A 1 147 ? 14.955 -0.110 3.772 1.00 91.19 147 GLY A N 1
ATOM 1133 C CA . GLY A 1 147 ? 14.289 -0.476 5.018 1.00 91.19 147 GLY A CA 1
ATOM 1134 C C . GLY A 1 147 ? 14.930 -1.672 5.716 1.00 91.19 147 GLY A C 1
ATOM 1135 O O . GLY A 1 147 ? 15.928 -2.241 5.269 1.00 91.19 147 GLY A O 1
ATOM 1136 N N . ARG A 1 148 ? 14.344 -2.056 6.849 1.00 94.56 148 ARG A N 1
ATOM 1137 C CA . ARG A 1 148 ? 14.633 -3.331 7.514 1.00 94.56 148 ARG A CA 1
ATOM 1138 C C . ARG A 1 148 ? 13.697 -4.386 6.956 1.00 94.56 148 ARG A C 1
ATOM 1140 O O . ARG A 1 148 ? 12.495 -4.148 6.914 1.00 94.56 148 ARG A O 1
ATOM 1147 N N . ARG A 1 149 ? 14.232 -5.539 6.563 1.00 96.06 149 ARG A N 1
ATOM 1148 C CA . ARG A 1 149 ? 13.411 -6.639 6.053 1.00 96.06 149 ARG A CA 1
ATOM 1149 C C . ARG A 1 149 ? 12.370 -7.056 7.098 1.00 96.06 149 ARG A C 1
ATOM 1151 O O . ARG A 1 149 ? 12.702 -7.165 8.277 1.00 96.06 149 ARG A O 1
ATOM 1158 N N . VAL A 1 150 ? 11.145 -7.295 6.643 1.00 95.06 150 VAL A N 1
ATOM 1159 C CA . VAL A 1 150 ? 10.038 -7.824 7.446 1.00 95.06 150 VAL A CA 1
ATOM 1160 C C . VAL A 1 150 ? 9.562 -9.117 6.793 1.00 95.06 150 VAL A C 1
ATOM 1162 O O . VAL A 1 150 ? 9.359 -9.157 5.584 1.00 95.06 150 VAL A O 1
ATOM 1165 N N . TRP A 1 151 ? 9.446 -10.185 7.577 1.00 94.00 151 TRP A N 1
ATOM 1166 C CA . TRP A 1 151 ? 9.020 -11.509 7.101 1.00 94.00 151 TRP A CA 1
ATOM 1167 C C . TRP A 1 151 ? 8.056 -12.208 8.070 1.00 94.00 151 TRP A C 1
ATOM 1169 O O . TRP A 1 151 ? 7.640 -13.331 7.814 1.00 94.00 151 TRP A O 1
ATOM 1179 N N . GLU A 1 152 ? 7.712 -11.557 9.181 1.00 95.06 152 GLU A N 1
ATOM 1180 C CA . GLU A 1 152 ? 6.805 -12.078 10.202 1.00 95.06 152 GLU A CA 1
ATOM 1181 C C . GLU A 1 152 ? 5.551 -11.217 10.246 1.00 95.06 152 GLU A C 1
ATOM 1183 O O . GLU A 1 152 ? 5.635 -9.984 10.197 1.00 95.06 152 GLU A O 1
ATOM 1188 N N . GLN A 1 153 ? 4.400 -11.876 10.364 1.00 93.56 153 GLN A N 1
ATOM 1189 C CA . GLN A 1 153 ? 3.143 -11.184 10.601 1.00 93.56 153 GLN A CA 1
ATOM 1190 C C . GLN A 1 153 ? 3.189 -10.428 11.934 1.00 93.56 153 GLN A C 1
ATOM 1192 O O . GLN A 1 153 ? 3.808 -10.851 12.914 1.00 93.56 153 GLN A O 1
ATOM 1197 N N . ARG A 1 154 ? 2.526 -9.278 11.961 1.00 92.75 154 ARG A N 1
ATOM 1198 C CA . ARG A 1 154 ? 2.378 -8.409 13.122 1.00 92.75 154 ARG A CA 1
ATOM 1199 C C . ARG A 1 154 ? 1.102 -8.766 13.870 1.00 92.75 154 ARG A C 1
ATOM 1201 O O . ARG A 1 154 ? 0.048 -8.960 13.265 1.00 92.75 154 ARG A O 1
ATOM 1208 N N . SER A 1 155 ? 1.182 -8.785 15.197 1.00 92.06 155 SER A N 1
ATOM 1209 C CA . SER A 1 155 ? -0.007 -8.838 16.038 1.00 92.06 155 SER A CA 1
ATOM 1210 C C . SER A 1 155 ? -0.711 -7.481 16.030 1.00 92.06 155 SER A C 1
ATOM 1212 O O . SER A 1 155 ? -0.145 -6.457 16.413 1.00 92.06 155 SER A O 1
ATOM 1214 N N . ILE A 1 156 ? -1.974 -7.472 15.612 1.00 92.25 156 ILE A N 1
ATOM 1215 C CA . ILE A 1 156 ? -2.768 -6.249 15.546 1.00 92.25 156 ILE A CA 1
ATOM 1216 C C . ILE A 1 156 ? -3.459 -6.030 16.892 1.00 92.25 156 ILE A C 1
ATOM 1218 O O . ILE A 1 156 ? -4.407 -6.726 17.254 1.00 92.25 156 ILE A O 1
ATOM 1222 N N . THR A 1 157 ? -2.959 -5.054 17.653 1.00 90.31 157 THR A N 1
ATOM 1223 C CA . THR A 1 157 ? -3.543 -4.633 18.938 1.00 90.31 157 THR A CA 1
ATOM 1224 C C . THR A 1 157 ? -3.954 -3.163 18.854 1.00 90.31 157 THR A C 1
ATOM 1226 O O . THR A 1 157 ? -3.127 -2.277 19.087 1.00 90.31 157 THR A O 1
ATOM 1229 N N . PRO A 1 158 ? -5.214 -2.879 18.487 1.00 89.75 158 PRO A N 1
ATOM 1230 C CA . PRO A 1 158 ? -5.704 -1.516 18.353 1.00 89.75 158 PRO A CA 1
ATOM 1231 C C . PRO A 1 158 ? -5.753 -0.798 19.703 1.00 89.75 158 PRO A C 1
ATOM 1233 O O . PRO A 1 158 ? -6.137 -1.362 20.726 1.00 89.75 158 PRO A O 1
ATOM 1236 N N . THR A 1 159 ? -5.406 0.482 19.696 1.00 92.38 159 THR A N 1
ATOM 1237 C CA . THR A 1 159 ? -5.586 1.385 20.841 1.00 92.38 159 THR A CA 1
ATOM 1238 C C . THR A 1 159 ? -7.036 1.861 20.944 1.00 92.38 159 THR A C 1
ATOM 1240 O O . THR A 1 159 ? -7.755 1.907 19.945 1.00 92.38 159 THR A O 1
ATOM 1243 N N . GLU A 1 160 ? -7.460 2.329 22.122 1.00 92.31 160 GLU A N 1
ATOM 1244 C CA . GLU A 1 160 ? -8.802 2.914 22.292 1.00 92.31 160 GLU A CA 1
ATOM 1245 C C . GLU A 1 160 ? -9.080 4.068 21.317 1.00 92.31 160 GLU A C 1
ATOM 1247 O O . GLU A 1 160 ? -10.189 4.203 20.803 1.00 92.31 160 GLU A O 1
ATOM 1252 N N . GLY A 1 161 ? -8.070 4.900 21.039 1.00 91.06 161 GLY A N 1
ATOM 1253 C CA . GLY A 1 161 ? -8.193 6.001 20.084 1.00 91.06 161 GLY A CA 1
ATOM 1254 C C . GLY A 1 161 ? -8.486 5.517 18.663 1.00 91.06 161 GLY A C 1
ATOM 1255 O O . GLY A 1 161 ? -9.298 6.120 17.967 1.00 91.06 161 GLY A O 1
ATOM 1256 N N . GLN A 1 162 ? -7.882 4.400 18.250 1.00 90.88 162 GLN A N 1
ATOM 1257 C CA . GLN A 1 162 ? -8.117 3.798 16.935 1.00 90.88 162 GLN A CA 1
ATOM 1258 C C . GLN A 1 162 ? -9.504 3.158 16.838 1.00 90.88 162 GLN A C 1
ATOM 1260 O O . GLN A 1 162 ? -10.173 3.327 15.823 1.00 90.88 162 GLN A O 1
ATOM 1265 N N . LEU A 1 163 ? -9.975 2.501 17.903 1.00 93.44 163 LEU A N 1
ATOM 1266 C CA . LEU A 1 163 ? -11.340 1.967 17.949 1.00 93.44 163 LEU A CA 1
ATOM 1267 C C . LEU A 1 163 ? -12.381 3.089 17.838 1.00 93.44 163 LEU A C 1
ATOM 1269 O O . LEU A 1 163 ? -13.306 3.000 17.031 1.00 93.44 163 LEU A O 1
ATOM 1273 N N . LYS A 1 164 ? -12.193 4.191 18.577 1.00 93.38 164 LYS A N 1
ATOM 1274 C CA . LYS A 1 164 ? -13.058 5.379 18.472 1.00 93.38 164 LYS A CA 1
ATOM 1275 C C . LYS A 1 164 ? -13.041 5.983 17.070 1.00 93.38 164 LYS A C 1
ATOM 1277 O O . LYS A 1 164 ? -14.081 6.419 16.580 1.00 93.38 164 LYS A O 1
ATOM 1282 N N . GLU A 1 165 ? -11.883 6.004 16.419 1.00 91.06 165 GLU A N 1
ATOM 1283 C CA . GLU A 1 165 ? -11.765 6.495 15.048 1.00 91.06 165 GLU A CA 1
ATOM 1284 C C . GLU A 1 165 ? -12.520 5.603 14.054 1.00 91.06 165 GLU A C 1
ATOM 1286 O O . GLU A 1 165 ? -13.223 6.120 13.187 1.00 91.06 165 GLU A O 1
ATOM 1291 N N . ILE A 1 166 ? -12.467 4.279 14.217 1.00 90.75 166 ILE A N 1
ATOM 1292 C CA . ILE A 1 166 ? -13.240 3.332 13.400 1.00 90.75 166 ILE A CA 1
ATOM 1293 C C . ILE A 1 166 ? -14.745 3.547 13.592 1.00 90.75 166 ILE A C 1
ATOM 1295 O O . ILE A 1 166 ? -15.478 3.661 12.611 1.00 90.75 166 ILE A O 1
ATOM 1299 N N . GLN A 1 167 ? -15.212 3.712 14.831 1.00 93.44 167 GLN A N 1
ATOM 1300 C CA . GLN A 1 167 ? -16.612 4.044 15.121 1.00 93.44 167 GLN A CA 1
ATOM 1301 C C . GLN A 1 167 ? -17.032 5.387 14.503 1.00 93.44 167 GLN A C 1
ATOM 1303 O O . GLN A 1 167 ? -18.119 5.527 13.938 1.00 93.44 167 GLN A O 1
ATOM 1308 N N . ARG A 1 168 ? -16.156 6.398 14.554 1.00 93.06 168 ARG A N 1
ATOM 1309 C CA . ARG A 1 168 ? -16.390 7.690 13.896 1.00 93.06 168 ARG A CA 1
ATOM 1310 C C . ARG A 1 168 ? -16.498 7.522 12.377 1.00 93.06 168 ARG A C 1
ATOM 1312 O O . ARG A 1 168 ? -17.372 8.133 11.751 1.00 93.06 168 ARG A O 1
ATOM 1319 N N . ARG A 1 169 ? -15.641 6.686 11.782 1.00 89.50 169 ARG A N 1
ATOM 1320 C CA . ARG A 1 169 ? -15.676 6.330 10.355 1.00 89.50 169 ARG A CA 1
ATOM 1321 C C . ARG A 1 169 ? -16.978 5.620 9.995 1.00 89.50 169 ARG A C 1
ATOM 1323 O O . ARG A 1 169 ? -17.630 6.051 9.049 1.00 89.50 169 ARG A O 1
ATOM 1330 N N . SER A 1 170 ? -17.424 4.647 10.789 1.00 92.56 170 SER A N 1
ATOM 1331 C CA . SER A 1 170 ? -18.686 3.932 10.545 1.00 92.56 170 SER A CA 1
ATOM 1332 C C . SER A 1 170 ? -19.882 4.890 10.560 1.00 92.56 170 SER A C 1
ATOM 1334 O O . SER A 1 170 ? -20.769 4.821 9.708 1.00 92.56 170 SER A O 1
ATOM 1336 N N . ARG A 1 171 ? -19.881 5.858 11.487 1.00 93.12 171 ARG A N 1
ATOM 1337 C CA . ARG A 1 171 ? -20.891 6.920 11.530 1.00 93.12 171 ARG A CA 1
ATOM 1338 C C . ARG A 1 171 ? -20.835 7.822 10.302 1.00 93.12 171 ARG A C 1
ATOM 1340 O O . ARG A 1 171 ? -21.875 8.269 9.837 1.00 93.12 171 ARG A O 1
ATOM 1347 N N . THR A 1 172 ? -19.645 8.096 9.778 1.00 90.31 172 THR A N 1
ATOM 1348 C CA . THR A 1 172 ? -19.476 8.921 8.572 1.00 90.31 172 THR A CA 1
ATOM 1349 C C . THR A 1 172 ? -20.024 8.198 7.341 1.00 90.31 172 THR A C 1
ATOM 1351 O O . THR A 1 172 ? -20.830 8.773 6.618 1.00 90.31 172 THR A O 1
ATOM 1354 N N . ILE A 1 173 ? -19.669 6.923 7.154 1.00 88.94 173 ILE A N 1
ATOM 1355 C CA . ILE A 1 173 ? -20.124 6.084 6.031 1.00 88.94 173 ILE A CA 1
ATOM 1356 C C . ILE A 1 173 ? -21.649 5.915 6.051 1.00 88.94 173 ILE A C 1
ATOM 1358 O O . ILE A 1 173 ? -22.312 6.025 5.023 1.00 88.94 173 ILE A O 1
ATOM 1362 N N . SER A 1 174 ? -22.239 5.749 7.237 1.00 90.44 174 SER A N 1
ATOM 1363 C CA . SER A 1 174 ? -23.695 5.655 7.395 1.00 90.44 174 SER A CA 1
ATOM 1364 C C . SER A 1 174 ? -24.430 7.004 7.338 1.00 90.44 174 SER A C 1
ATOM 1366 O O . SER A 1 174 ? -25.617 7.063 7.667 1.00 90.44 174 SER A O 1
ATOM 1368 N N . ASN A 1 175 ? -23.761 8.099 6.953 1.00 91.12 175 ASN A N 1
ATOM 1369 C CA . ASN A 1 175 ? -24.315 9.460 6.948 1.00 91.12 175 ASN A CA 1
ATOM 1370 C C . ASN A 1 175 ? -24.954 9.856 8.294 1.00 91.12 175 ASN A C 1
ATOM 1372 O O . ASN A 1 175 ? -26.018 10.470 8.357 1.00 91.12 175 ASN A O 1
ATOM 1376 N N . GLY A 1 176 ? -24.319 9.455 9.394 1.00 89.75 176 GLY A N 1
ATOM 1377 C CA . GLY A 1 176 ? -24.730 9.766 10.759 1.00 89.75 176 GLY A CA 1
ATOM 1378 C C . GLY A 1 176 ? -25.715 8.782 11.389 1.00 89.75 176 GLY A C 1
ATOM 1379 O O . GLY A 1 176 ? -26.022 8.954 12.569 1.00 89.75 176 GLY A O 1
ATOM 1380 N N . ARG A 1 177 ? -26.196 7.775 10.649 1.00 89.75 177 ARG A N 1
ATOM 1381 C CA . ARG A 1 177 ? -27.315 6.911 11.066 1.00 89.75 177 ARG A CA 1
ATOM 1382 C C . ARG A 1 177 ? -26.918 5.800 12.034 1.00 89.75 177 ARG A C 1
ATOM 1384 O O . ARG A 1 177 ? -27.720 5.447 12.891 1.00 89.75 177 ARG A O 1
ATOM 1391 N N . LYS A 1 178 ? -25.708 5.247 11.905 1.00 92.12 178 LYS A N 1
ATOM 1392 C CA . LYS A 1 178 ? -25.269 4.075 12.676 1.00 92.12 178 LYS A CA 1
ATOM 1393 C C . LYS A 1 178 ? -23.809 4.193 13.107 1.00 92.12 178 LYS A C 1
ATOM 1395 O O . LYS A 1 178 ? -22.928 4.498 12.307 1.00 92.12 178 LYS A O 1
ATOM 1400 N N . THR A 1 179 ? -23.558 3.919 14.382 1.00 94.06 179 THR A N 1
ATOM 1401 C CA . THR A 1 179 ? -22.210 3.769 14.943 1.00 94.06 179 THR A CA 1
ATOM 1402 C C . THR A 1 179 ? -22.071 2.321 15.386 1.00 94.06 179 THR A C 1
ATOM 1404 O O . THR A 1 179 ? -22.923 1.849 16.136 1.00 94.06 179 THR A O 1
ATOM 1407 N N . ILE A 1 180 ? -21.046 1.617 14.910 1.00 94.56 180 ILE A N 1
ATOM 1408 C CA . ILE A 1 180 ? -20.838 0.209 15.266 1.00 94.56 180 ILE A CA 1
ATOM 1409 C C . ILE A 1 180 ? -20.401 0.067 16.731 1.00 94.56 180 ILE A C 1
ATOM 1411 O O . ILE A 1 180 ? -19.838 0.997 17.326 1.00 94.56 180 ILE A O 1
ATOM 1415 N N . SER A 1 181 ? -20.670 -1.094 17.328 1.00 95.62 181 SER A N 1
ATOM 1416 C CA . SER A 1 181 ? -20.269 -1.393 18.707 1.00 95.62 181 SER A CA 1
ATOM 1417 C C . SER A 1 181 ? -18.739 -1.408 18.853 1.00 95.62 181 SER A C 1
ATOM 1419 O O . SER A 1 181 ? -18.003 -1.451 17.868 1.00 95.62 181 SER A O 1
ATOM 1421 N N . ALA A 1 182 ? -18.233 -1.347 20.088 1.00 93.06 182 ALA A N 1
ATOM 1422 C CA . ALA A 1 182 ? -16.791 -1.450 20.334 1.00 93.06 182 ALA A CA 1
ATOM 1423 C C . ALA A 1 182 ? -16.234 -2.830 19.937 1.00 93.06 182 ALA A C 1
ATOM 1425 O O . ALA A 1 182 ? -15.092 -2.924 19.499 1.00 93.06 182 ALA A O 1
ATOM 1426 N N . GLU A 1 183 ? -17.053 -3.876 20.058 1.00 94.25 183 GLU A N 1
ATOM 1427 C CA . GLU A 1 183 ? -16.728 -5.241 19.640 1.00 94.25 183 GLU A CA 1
ATOM 1428 C C . GLU A 1 183 ? -16.596 -5.340 18.117 1.00 94.25 183 GLU A C 1
ATOM 1430 O O . GLU A 1 183 ? -15.566 -5.787 17.621 1.00 94.25 183 GLU A O 1
ATOM 1435 N N . LEU A 1 184 ? -17.564 -4.796 17.371 1.00 94.56 184 LEU A N 1
ATOM 1436 C CA . LEU A 1 184 ? -17.489 -4.718 15.910 1.00 94.56 184 LEU A CA 1
ATOM 1437 C C . LEU A 1 184 ? -16.320 -3.842 15.449 1.00 94.56 184 LEU A C 1
ATOM 1439 O O . LEU A 1 184 ? -15.609 -4.191 14.514 1.00 94.56 184 LEU A O 1
ATOM 1443 N N . ALA A 1 185 ? -16.065 -2.721 16.129 1.00 93.44 185 ALA A N 1
ATOM 1444 C CA . ALA A 1 185 ? -14.906 -1.886 15.833 1.00 93.44 185 ALA A CA 1
ATOM 1445 C C . ALA A 1 185 ? -13.584 -2.627 16.070 1.00 93.44 185 ALA A C 1
ATOM 1447 O O . ALA A 1 185 ? -12.630 -2.393 15.335 1.00 93.44 185 ALA A O 1
ATOM 1448 N N . LEU A 1 186 ? -13.520 -3.511 17.070 1.00 93.19 186 LEU A N 1
ATOM 1449 C CA . LEU A 1 186 ? -12.350 -4.344 17.331 1.00 93.19 186 LEU A CA 1
ATOM 1450 C C . LEU A 1 186 ? -12.158 -5.398 16.238 1.00 93.19 186 LEU A C 1
ATOM 1452 O O . LEU A 1 186 ? -11.031 -5.552 15.772 1.00 93.19 186 LEU A O 1
ATOM 1456 N N . ALA A 1 187 ? -13.230 -6.062 15.803 1.00 92.56 187 ALA A N 1
ATOM 1457 C CA . ALA A 1 187 ? -13.186 -7.019 14.697 1.00 92.56 187 ALA A CA 1
ATOM 1458 C C . ALA A 1 187 ? -12.717 -6.346 13.394 1.00 92.56 187 ALA A C 1
ATOM 1460 O O . ALA A 1 187 ? -11.767 -6.804 12.760 1.00 92.56 187 ALA A O 1
ATOM 1461 N N . VAL A 1 188 ? -13.274 -5.173 13.067 1.00 91.00 188 VAL A N 1
ATOM 1462 C CA . VAL A 1 188 ? -12.823 -4.351 11.928 1.00 91.00 188 VAL A CA 1
ATOM 1463 C C . VAL A 1 188 ? -11.361 -3.944 12.086 1.00 91.00 188 VAL A C 1
ATOM 1465 O O . VAL A 1 188 ? -10.561 -4.064 11.164 1.00 91.00 188 VAL A O 1
ATOM 1468 N N . ALA A 1 189 ? -10.964 -3.499 13.278 1.00 90.75 189 ALA A N 1
ATOM 1469 C CA . ALA A 1 189 ? -9.588 -3.102 13.538 1.00 90.75 189 ALA A CA 1
ATOM 1470 C C . ALA A 1 189 ? -8.593 -4.263 13.425 1.00 90.75 189 ALA A C 1
ATOM 1472 O O . ALA A 1 189 ? -7.418 -4.001 13.193 1.00 90.75 189 ALA A O 1
ATOM 1473 N N . ARG A 1 190 ? -9.034 -5.511 13.601 1.00 90.06 190 ARG A N 1
ATOM 1474 C CA . ARG A 1 190 ? -8.230 -6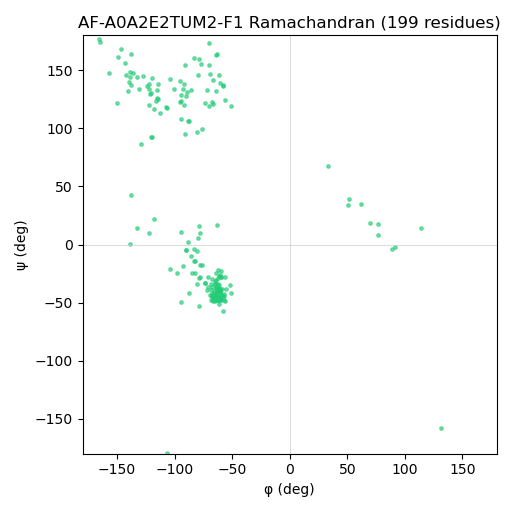.728 13.426 1.00 90.06 190 ARG A CA 1
ATOM 1475 C C . ARG A 1 190 ? -8.276 -7.295 12.010 1.00 90.06 190 ARG A C 1
ATOM 1477 O O . ARG A 1 190 ? -7.512 -8.211 11.732 1.00 90.06 190 ARG A O 1
ATOM 1484 N N . GLY A 1 191 ? -9.082 -6.713 11.119 1.00 85.88 191 GLY A N 1
ATOM 1485 C CA . GLY A 1 191 ? -9.239 -7.190 9.742 1.00 85.88 191 GLY A CA 1
ATOM 1486 C C . GLY A 1 191 ? -10.118 -8.439 9.646 1.00 85.88 191 GLY A C 1
ATOM 1487 O O . GLY A 1 191 ? -10.058 -9.157 8.659 1.00 85.88 191 GLY A O 1
ATOM 1488 N N . GLU A 1 192 ? -10.910 -8.718 10.685 1.00 89.25 192 GLU A N 1
ATOM 1489 C CA . GLU A 1 192 ? -11.830 -9.861 10.740 1.00 89.25 192 GLU A CA 1
ATOM 1490 C C . GLU A 1 192 ? -13.156 -9.558 10.019 1.00 89.25 192 GLU A C 1
ATOM 1492 O O . GLU A 1 192 ? -13.839 -10.479 9.583 1.00 89.25 192 GLU A O 1
ATOM 1497 N N . LEU A 1 193 ? -13.513 -8.274 9.905 1.00 88.88 193 LEU A N 1
ATOM 1498 C CA . LEU A 1 193 ? -14.729 -7.773 9.261 1.00 88.88 193 LEU A CA 1
ATOM 1499 C C . LEU A 1 193 ? -14.433 -6.482 8.498 1.00 88.88 193 LEU A C 1
ATOM 1501 O O . LEU A 1 193 ? -13.662 -5.639 8.966 1.00 88.88 193 LEU A O 1
ATOM 1505 N N . LEU A 1 194 ? -15.112 -6.274 7.372 1.00 88.06 194 LEU A N 1
ATOM 1506 C CA . LEU A 1 194 ? -15.143 -4.972 6.712 1.00 88.06 194 LEU A CA 1
ATOM 1507 C C . LEU A 1 194 ? -16.088 -4.018 7.450 1.00 88.06 194 LEU A C 1
ATOM 1509 O O . LEU A 1 194 ? -17.031 -4.419 8.139 1.00 88.06 194 LEU A O 1
ATOM 1513 N N . ILE A 1 195 ? -15.857 -2.712 7.309 1.00 87.69 195 ILE A N 1
ATOM 1514 C CA . ILE A 1 195 ? -16.676 -1.714 8.006 1.00 87.69 195 ILE A CA 1
ATOM 1515 C C . ILE A 1 195 ? -18.119 -1.692 7.481 1.00 87.69 195 ILE A C 1
ATOM 1517 O O . ILE A 1 195 ? -19.048 -1.410 8.239 1.00 87.69 195 ILE A O 1
ATOM 1521 N N . GLU A 1 196 ? -18.319 -2.021 6.208 1.00 88.81 196 GLU A N 1
ATOM 1522 C CA . GLU A 1 196 ? -19.620 -2.159 5.555 1.00 88.81 196 GLU A CA 1
ATOM 1523 C C . GLU A 1 196 ? -20.398 -3.373 6.085 1.00 88.81 196 GLU A C 1
ATOM 1525 O O . GLU A 1 196 ? -21.608 -3.285 6.317 1.00 88.81 196 GLU A O 1
ATOM 1530 N N . GLU A 1 197 ? -19.701 -4.482 6.339 1.00 90.00 197 GLU A N 1
ATOM 1531 C CA . GLU A 1 197 ? -20.271 -5.692 6.942 1.00 90.00 197 GLU A CA 1
ATOM 1532 C C . GLU A 1 197 ? -20.684 -5.416 8.389 1.00 90.00 197 GLU A C 1
ATOM 1534 O O . GLU A 1 197 ? -21.835 -5.638 8.761 1.00 90.00 197 GLU A O 1
ATOM 1539 N N . ALA A 1 198 ? -19.802 -4.784 9.169 1.00 91.56 198 ALA A N 1
ATOM 1540 C CA . ALA A 1 198 ? -20.092 -4.369 10.540 1.00 91.56 198 ALA A CA 1
ATOM 1541 C C . ALA A 1 198 ? -21.250 -3.355 10.637 1.00 91.56 198 ALA A C 1
ATOM 1543 O O . ALA A 1 198 ? -21.934 -3.265 11.655 1.00 91.56 198 ALA A O 1
ATOM 1544 N N . LEU A 1 199 ? -21.487 -2.555 9.594 1.00 90.69 199 LEU A N 1
ATOM 1545 C CA . LEU A 1 199 ? -22.643 -1.657 9.523 1.00 90.69 199 LEU A CA 1
ATOM 1546 C C . LEU A 1 199 ? -23.950 -2.388 9.201 1.00 90.69 199 LEU A C 1
ATOM 1548 O O . LEU A 1 199 ? -25.021 -1.821 9.438 1.00 90.69 199 LEU A O 1
ATOM 1552 N N . SER A 1 200 ? -23.882 -3.612 8.689 1.00 89.69 200 SER A N 1
ATOM 1553 C CA . SER A 1 200 ? -25.044 -4.408 8.290 1.00 89.69 200 SER A CA 1
ATOM 1554 C C . SER A 1 200 ? -25.554 -5.340 9.398 1.00 89.69 200 SER A C 1
ATOM 1556 O O . SER A 1 200 ? -26.725 -5.708 9.347 1.00 89.69 200 SER A O 1
ATOM 1558 N N . GLU A 1 201 ? -24.738 -5.635 10.419 1.00 81.38 201 GLU A N 1
ATOM 1559 C CA . GLU A 1 201 ? -25.148 -6.321 11.666 1.00 81.38 201 GLU A CA 1
ATOM 1560 C C . GLU A 1 201 ? -25.957 -5.430 12.613 1.00 81.38 201 GLU A C 1
ATOM 1562 O O . GLU A 1 201 ? -27.138 -5.723 12.889 1.00 81.38 201 GLU A O 1
#

Nearest PDB structures (foldseek):
  4ijn-assembly1_B  TM=3.833E-01  e=3.185E+00  Mycolicibacterium smegmatis MC2 155
  3slc-assembly2_C  TM=2.548E-01  e=2.341E+00  Salmonella enterica subsp. enterica serovar Typhimurium
  3p4i-assembly1_A  TM=1.675E-01  e=8.741E-01  Mycobacterium avium
  3p4i-assembly1_B  TM=1.595E-01  e=1.345E+00  Mycobacterium avium
  3r9p-assembly1_B-2  TM=1.589E-01  e=1.430E+00  Mycobacterium avium subsp. paratuberculosis

Solvent-accessible surface area (backbone atoms only — not comparable to full-atom values): 11362 Å² total; per-residue (Å²): 121,64,53,74,80,80,47,65,95,44,71,87,79,56,84,89,64,45,71,47,93,92,36,52,68,38,23,53,54,43,48,55,32,55,78,68,71,55,84,72,31,58,41,34,29,29,4,28,25,37,42,80,48,23,7,33,16,37,25,43,71,84,42,82,72,53,71,45,74,40,81,42,64,83,55,51,58,59,53,53,47,54,52,56,72,40,48,73,58,75,43,68,38,40,24,32,36,70,44,49,63,70,56,28,39,48,50,49,34,54,34,52,77,71,70,49,50,35,20,49,26,79,60,85,88,66,75,82,82,70,81,95,79,49,50,45,61,48,0,45,52,33,34,73,53,83,49,48,79,52,91,72,76,60,87,74,78,79,50,73,70,53,37,52,48,48,26,52,47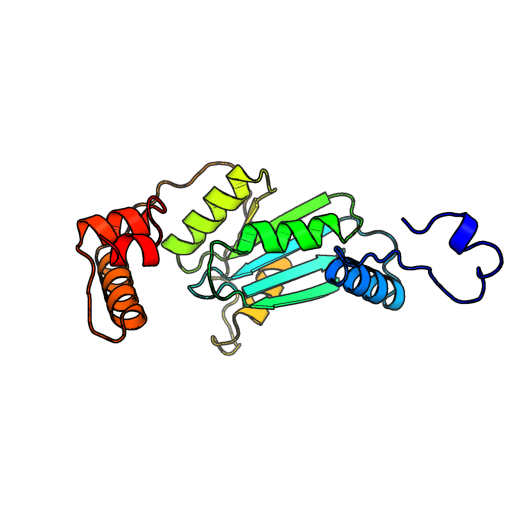,38,18,56,77,49,74,69,74,45,64,50,52,74,67,48,26,48,36,35,68,61,69,76,40,54,67,71,56,50,69,70,112

Mean predicted aligned error: 9.1 Å

Secondary structure (DSSP, 8-state):
---HHHHTT-GGG-------TT-HHHHHHHHHHHHTT---EEEEEEEEE-SSS-EEEEEETTEEEEEEE-SSSTTHHHHHHHHHHHS-EEEEEEEEES-SHHHHHHHHHHHHHTT--EEEE-GGG--SSS-TT-HHHHHHHHHHS--EEE-SPPP----HHHHHHHHHHHHHHTTTS----HHHHHHHHHTSS-HHHHHH-